Protein 4WK7 (pdb70)

Nearest PDB structures (foldseek):
  4wk7-assembly1_A  TM=1.005E+00  e=5.152E-50  Homo sapiens
  4wke-assembly1_A  TM=1.005E+00  e=7.242E-48  Homo sapiens
  2rjp-assembly2_B  TM=9.987E-01  e=6.555E-43  Homo sapiens
  2rjp-assembly4_D  TM=9.984E-01  e=1.663E-41  Homo sapiens
  3b2z-assembly4_D  TM=9.757E-01  e=3.210E-39  Homo sapiens

GO terms:
  GO:0005515 protein binding (F, IPI)
  GO:0001501 skeletal system development (P, TAS)
  GO:0008233 peptidase activity (F, TAS)
  GO:0008237 metallopeptidase activity (F, TAS)
  GO:0006508 proteolysis (P, TAS)
  GO:0005576 extracellular region (C, TAS)
  GO:0004222 metalloendopeptidase activity (F, TAS)
  GO:0022617 extracellular matrix disassembly (P, TAS)
  GO:0005576 extracellular region (C, IDA)
  GO:0004222 metalloendopeptidase activity (F, IDA)
  GO:0030167 proteoglycan catabolic process (P, IDA)
  GO:0002020 protease binding (F, IPI)
  GO:0016607 nuclear speck (C, IDA)
  GO:0008233 peptidase activity (F, IDA)
  GO:0008237 metallopeptidase activity (F, IDA)
  GO:0031012 extracellular matrix (C, HDA)
  GO:0008270 zinc ion binding (F, IDA)

Solvent-accessible surface area: 10063 Å² total; per-residue (Å²): 133,58,25,0,10,0,0,0,0,0,5,95,92,0,32,90,130,39,41,116,41,2,107,196,44,1,51,82,10,4,64,52,1,10,164,19,0,101,48,108,27,0,132,47,65,3,26,11,22,8,22,60,36,34,79,67,85,20,148,44,22,82,43,0,50,133,2,3,107,28,0,3,76,57,2,149,71,46,26,29,129,114,37,106,54,112,78,8,2,5,1,0,0,0,1,0,75,24,70,0,15,46,160,101,71,59,119,44,51,11,66,12,29,71,20,5,1,19,59,60,35,103,2,0,0,0,0,26,7,62,38,148,63,1,16,88,7,0,1,26,7,1,0,21,0,1,46,0,56,62,16,99,28,178,64,0,91,103,62,43,33,139,198,112,99,18,10,0,4,57,109,87,44,160,21,33,93,135,43,12,1,0,52,0,1,4,103,43,0,15,51,9,5,108,106,39,123,0,121,17,0,111,53,160,18,100,72,84,95

InterPro domains:
  IPR000884 Thrombospondin type-1 (TSP1) repeat [PF00090] (524-574)
  IPR000884 Thrombospondin type-1 (TSP1) repeat [PS50092] (520-575)
  IPR000884 Thrombospondin type-1 (TSP1) repeat [SM00209] (523-575)
  IPR001590 Peptidase M12B, ADAM/reprolysin [PF01421] (218-428)
  IPR001590 Peptidase M12B, ADAM/reprolysin [PS50215] (218-428)
  IPR006586 ADAM, cysteine-rich domain [SM00608] (441-509)
  IPR010294 ADAMTS/ADAMTS-like, Spacer 1 [PF05986] (688-803)
  IPR013273 ADAMTS/ADAMTS-like [PR01857] (529-547)
  IPR013273 ADAMTS/ADAMTS-like [PR01857] (646-665)
  IPR013273 ADAMTS/ADAMTS-like [PR01857] (666-685)
  IPR024079 Metallopeptidase, catalytic domain superfamily [G3DSA:3.40.390.10] (213-428)
  IPR036383 Thrombospondin type-1 repeat superfamily [G3DSA:2.20.100.10] (523-574)
  IPR036383 Thrombospondin type-1 repeat superfamily [SSF82895] (518-574)
  IPR041645 ADAMTS, cysteine-rich domain 2 [PF17771] (439-507)
  IPR045371 ADAMTS/ADAMTS-like, cysteine-rich domain 3 [PF19236] (580-685)
  IPR050439 ADAMTS and ADAMTS-like [PTHR13723] (241-810)

Sequence (209 aa):
SRFVETLVVADDKMAAFHGAGLKRYLLTVMAAAAKAFKHPSIRNPVSLLVVTRLVILGPQVGPSAAQTLRSFCAWQRRGLNTPEDSDPDHFDTAILFTRQDLCGVSTCDTTLGMMADVGTVCDPARSCAIVEDDGLQSAFTAAHELGHVFNMLHDNSKPCISSLNGPLSRHVMAPVMAHVDPEEPWSPCSARFITDFLDNGYGHCLLDKPEAPL

B-factor: mean 18.29, std 6.61, range [9.48, 51.7]

Secondary structure (DSSP, 8-state):
--EEEEEEEE-HHHHHHHGGGHHHHHHHHHHHHHHHHHSGGGSS--EEEEEEEEE------SBHHHHHHHHHHHHHTT--S-TTSTT--SEEEEEE-S--B-SS-S---EEE-SS-TT-TTT-EEEEE--SSSHHHHHHHHHHHHTTPPPTTSHHHHHHH-----STTSSS--PPPTT-SS-HHHHHHHHHHHHTTTTTTS-SPPSS--

Organism: Homo sapiens (NCBI:txid9606)

Structure (mmCIF, N/CA/C/O backbone):
data_4WK7
#
_entry.id   4WK7
#
_cell.length_a   40.506
_cell.length_b   67.923
_cell.length_c   74.581
_cell.angle_alpha   90.000
_cell.angle_beta   90.000
_cell.angle_gamma   90.000
#
_symmetry.space_group_name_H-M   'P 21 21 21'
#
loop_
_entity.id
_entity.type
_entity.pdbx_description
1 polymer 'A disintegrin and metalloproteinase with thrombospondin motifs 4'
2 non-polymer 'ZINC ION'
3 non-polymer 'CALCIUM ION'
4 non-polymer 2-(4-chlorophenoxy)-N-{[(4R)-4-methyl-2,5-dioxoimidazolidin-4-yl]methyl}acetamide
5 water water
#
loop_
_atom_site.group_PDB
_atom_site.id
_atom_site.type_symbol
_atom_site.label_atom_id
_atom_site.label_alt_id
_atom_site.label_comp_id
_atom_site.label_asym_id
_atom_site.label_entity_id
_atom_site.label_seq_id
_atom_site.pdbx_PDB_ins_code
_atom_site.Cartn_x
_atom_site.Cartn_y
_atom_site.Cartn_z
_atom_site.occupancy
_atom_site.B_iso_or_equiv
_atom_site.auth_seq_id
_atom_site.auth_comp_id
_atom_site.auth_asym_id
_atom_site.auth_atom_id
_atom_site.pdbx_PDB_model_num
ATOM 1 N N . SER A 1 5 ? 19.607 14.692 25.118 1.00 23.70 217 SER A N 1
ATOM 2 C CA . SER A 1 5 ? 19.335 13.388 25.799 1.00 22.99 217 SER A CA 1
ATOM 3 C C . SER A 1 5 ? 18.283 13.546 26.894 1.00 21.35 217 SER A C 1
ATOM 4 O O . SER A 1 5 ? 18.432 14.376 27.791 1.00 21.52 217 SER A O 1
ATOM 7 N N . ARG A 1 6 ? 17.219 12.749 26.802 1.00 18.78 218 ARG A N 1
ATOM 8 C CA . ARG A 1 6 ? 16.120 12.769 27.762 1.00 17.99 218 ARG A CA 1
ATOM 9 C C . ARG A 1 6 ? 15.909 11.357 28.299 1.00 16.21 218 ARG A C 1
ATOM 10 O O . ARG A 1 6 ? 15.946 10.391 27.535 1.00 16.15 218 ARG A O 1
ATOM 18 N N . PHE A 1 7 ? 15.666 11.248 29.602 1.00 14.44 219 PHE A N 1
ATOM 19 C CA . PHE A 1 7 ? 15.505 9.961 30.267 1.00 13.92 219 PHE A CA 1
ATOM 20 C C . PHE A 1 7 ? 14.246 9.979 31.116 1.00 12.94 219 PHE A C 1
ATOM 21 O O . PHE A 1 7 ? 14.052 10.889 31.921 1.00 12.99 219 PHE A O 1
ATOM 29 N N . VAL A 1 8 ? 13.390 8.979 30.930 1.00 12.19 220 VAL A N 1
ATOM 30 C CA . VAL A 1 8 ? 12.195 8.832 31.753 1.00 11.92 220 VAL A CA 1
ATOM 31 C C . VAL A 1 8 ? 12.450 7.732 32.773 1.00 11.36 220 VAL A C 1
ATOM 32 O O . VAL A 1 8 ? 12.493 6.554 32.421 1.00 11.11 220 VAL A O 1
ATOM 36 N N . GLU A 1 9 ? 12.655 8.127 34.026 1.00 10.64 221 GLU A N 1
ATOM 37 C CA . GLU A 1 9 ? 12.892 7.171 35.104 1.00 10.78 221 GLU A CA 1
ATOM 38 C C . GLU A 1 9 ? 11.550 6.559 35.481 1.00 10.73 221 GLU A C 1
ATOM 39 O O . GLU A 1 9 ? 10.660 7.244 35.993 1.00 10.78 221 GLU A O 1
ATOM 45 N N . THR A 1 10 ? 11.387 5.276 35.188 1.00 10.43 222 THR A N 1
ATOM 46 C CA . THR A 1 10 ? 10.069 4.659 35.200 1.00 10.59 222 THR A CA 1
ATOM 47 C C . THR A 1 10 ? 9.910 3.630 36.312 1.00 10.66 222 THR A C 1
ATOM 48 O O . THR A 1 10 ? 10.733 2.721 36.452 1.00 10.92 222 THR A O 1
ATOM 52 N N . LEU A 1 11 ? 8.852 3.801 37.103 1.00 10.46 223 LEU A N 1
ATOM 53 C CA . LEU A 1 11 ? 8.364 2.773 38.015 1.00 10.67 223 LEU A CA 1
ATOM 54 C C . LEU A 1 11 ? 7.382 1.875 37.265 1.00 10.68 223 LEU A C 1
ATOM 55 O O . LEU A 1 11 ? 6.356 2.348 36.763 1.00 10.72 223 LEU A O 1
ATOM 60 N N . VAL A 1 12 ? 7.697 0.584 37.205 1.00 11.00 224 VAL A N 1
ATOM 61 C CA . VAL A 1 12 ? 6.818 -0.412 36.602 1.00 11.54 224 VAL A CA 1
ATOM 62 C C . VAL A 1 12 ? 6.200 -1.224 37.720 1.00 11.96 224 VAL A C 1
ATOM 63 O O . VAL A 1 12 ? 6.915 -1.731 38.584 1.00 12.30 224 VAL A O 1
ATOM 67 N N . VAL A 1 13 ? 4.878 -1.335 37.702 1.00 12.25 225 VAL A N 1
ATOM 68 C CA . VAL A 1 13 ? 4.138 -2.067 38.718 1.00 12.77 225 VAL A CA 1
ATOM 69 C C . VAL A 1 13 ? 3.304 -3.154 38.046 1.00 13.31 225 VAL A C 1
ATOM 70 O O . VAL A 1 13 ? 2.698 -2.925 37.000 1.00 13.38 225 VAL A O 1
ATOM 74 N N . ALA A 1 14 ? 3.284 -4.334 38.660 1.00 13.88 226 ALA A N 1
ATOM 75 C CA . ALA A 1 14 ? 2.441 -5.441 38.214 1.00 14.94 226 ALA A CA 1
ATOM 76 C C . ALA A 1 14 ? 1.580 -5.882 39.389 1.00 15.74 226 ALA A C 1
ATOM 77 O O . ALA A 1 14 ? 2.070 -5.984 40.514 1.00 15.66 226 ALA A O 1
ATOM 79 N N . ASP A 1 15 ? 0.298 -6.133 39.144 1.00 17.13 227 ASP A N 1
ATOM 80 C CA . ASP A 1 15 ? -0.610 -6.506 40.236 1.00 18.24 227 ASP A CA 1
ATOM 81 C C . ASP A 1 15 ? -0.562 -8.002 40.543 1.00 18.90 227 ASP A C 1
ATOM 82 O O . ASP A 1 15 ? 0.154 -8.756 39.888 1.00 18.05 227 ASP A O 1
ATOM 87 N N . ASP A 1 16 ? -1.304 -8.415 41.567 1.00 20.33 228 ASP A N 1
ATOM 88 C CA . ASP A 1 16 ? -1.326 -9.820 41.983 1.00 21.31 228 ASP A CA 1
ATOM 89 C C . ASP A 1 16 ? -1.770 -10.775 40.870 1.00 21.71 228 ASP A C 1
ATOM 90 O O . ASP A 1 16 ? -1.276 -11.901 40.783 1.00 22.22 228 ASP A O 1
ATOM 95 N N . LYS A 1 17 ? -2.677 -10.313 40.013 1.00 21.89 229 LYS A N 1
ATOM 96 C CA . LYS A 1 17 ? -3.139 -11.109 38.873 1.00 22.08 229 LYS A CA 1
ATOM 97 C C . LYS A 1 17 ? -2.016 -11.379 37.869 1.00 21.19 229 LYS A C 1
ATOM 98 O O . LYS A 1 17 ? -1.916 -12.479 37.332 1.00 21.33 229 LYS A O 1
ATOM 104 N N . MET A 1 18 ? -1.170 -10.380 37.625 1.00 19.89 230 MET A N 1
ATOM 105 C CA . MET A 1 18 ? 0.029 -10.575 36.802 1.00 19.03 230 MET A CA 1
ATOM 106 C C . MET A 1 18 ? 0.971 -11.611 37.412 1.00 19.66 230 MET A C 1
ATOM 107 O O . MET A 1 18 ? 1.518 -12.455 36.700 1.00 19.28 230 MET A O 1
ATOM 112 N N . ALA A 1 19 ? 1.174 -11.525 38.726 1.00 20.42 231 ALA A N 1
ATOM 113 C CA . ALA A 1 19 ? 2.018 -12.476 39.449 1.00 21.53 231 ALA A CA 1
ATOM 114 C C . ALA A 1 19 ? 1.441 -13.891 39.385 1.00 22.00 231 ALA A C 1
ATOM 115 O O . ALA A 1 19 ? 2.172 -14.852 39.145 1.00 22.25 231 ALA A O 1
ATOM 117 N N . ALA A 1 20 ? 0.129 -13.999 39.586 1.00 22.69 232 ALA A N 1
ATOM 118 C CA . ALA A 1 20 ? -0.571 -15.285 39.534 1.00 23.54 232 ALA A CA 1
ATOM 119 C C . ALA A 1 20 ? -0.420 -15.967 38.175 1.00 23.85 232 ALA A C 1
ATOM 120 O O . ALA A 1 20 ? -0.200 -17.177 38.108 1.00 24.69 232 ALA A O 1
ATOM 122 N N . PHE A 1 21 ? -0.532 -15.191 37.098 1.00 24.01 233 PHE A N 1
ATOM 123 C CA . PHE A 1 21 ? -0.446 -15.746 35.748 1.00 24.05 233 PHE A CA 1
ATOM 124 C C . PHE A 1 21 ? 0.990 -15.999 35.287 1.00 23.32 233 PHE A C 1
ATOM 125 O O . PHE A 1 21 ? 1.317 -17.095 34.831 1.00 24.14 233 PHE A O 1
ATOM 133 N N . HIS A 1 22 ? 1.837 -14.977 35.380 1.00 21.82 234 HIS A N 1
ATOM 134 C CA . HIS A 1 22 ? 3.193 -15.051 34.831 1.00 21.11 234 HIS A CA 1
ATOM 135 C C . HIS A 1 22 ? 4.201 -15.756 35.745 1.00 21.04 234 HIS A C 1
ATOM 136 O O . HIS A 1 22 ? 5.227 -16.246 35.268 1.00 21.09 234 HIS A O 1
ATOM 143 N N . GLY A 1 23 ? 3.919 -15.787 37.047 1.00 21.48 235 GLY A N 1
ATOM 144 C CA . GLY A 1 23 ? 4.772 -16.478 38.015 1.00 21.67 235 GLY A CA 1
ATOM 145 C C . GLY A 1 23 ? 6.214 -16.002 38.000 1.00 21.91 235 GLY A C 1
ATOM 146 O O . GLY A 1 23 ? 6.474 -14.800 37.936 1.00 21.74 235 GLY A O 1
ATOM 147 N N . ALA A 1 24 ? 7.147 -16.953 38.035 1.00 21.90 236 ALA A N 1
ATOM 148 C CA . ALA A 1 24 ? 8.584 -16.661 38.068 1.00 22.13 236 ALA A CA 1
ATOM 149 C C . ALA A 1 24 ? 9.090 -15.842 36.876 1.00 21.86 236 ALA A C 1
ATOM 150 O O . ALA A 1 24 ? 10.081 -15.122 37.000 1.00 23.04 236 ALA A O 1
ATOM 152 N N . GLY A 1 25 ? 8.423 -15.957 35.730 1.00 21.50 237 GLY A N 1
ATOM 153 C CA . GLY A 1 25 ? 8.831 -15.235 34.525 1.00 20.61 237 GLY A CA 1
ATOM 154 C C . GLY A 1 25 ? 8.363 -13.789 34.427 1.00 19.72 237 GLY A C 1
ATOM 155 O O . GLY A 1 25 ? 8.667 -13.113 33.441 1.00 19.31 237 GLY A O 1
ATOM 156 N N . LEU A 1 26 ? 7.647 -13.303 35.441 1.00 19.21 238 LEU A N 1
ATOM 157 C CA . LEU A 1 26 ? 7.039 -11.966 35.387 1.00 18.84 238 LEU A CA 1
ATOM 158 C C . LEU A 1 26 ? 8.054 -10.832 35.220 1.00 18.68 238 LEU A C 1
ATOM 159 O O . LEU A 1 26 ? 7.863 -9.952 34.381 1.00 17.70 238 LEU A O 1
ATOM 164 N N . LYS A 1 27 ? 9.120 -10.836 36.015 1.00 19.02 239 LYS A N 1
ATOM 165 C CA . LYS A 1 27 ? 10.110 -9.760 35.939 1.00 19.61 239 LYS A CA 1
ATOM 166 C C . LYS A 1 27 ? 10.697 -9.658 34.534 1.00 19.48 239 LYS A C 1
ATOM 167 O O . LYS A 1 27 ? 10.742 -8.574 33.946 1.00 18.87 239 LYS A O 1
ATOM 173 N N . ARG A 1 28 ? 11.139 -10.790 33.993 1.00 19.24 240 ARG A N 1
ATOM 174 C CA . ARG A 1 28 ? 11.684 -10.830 32.639 1.00 19.65 240 ARG A CA 1
ATOM 175 C C . ARG A 1 28 ? 10.654 -10.369 31.604 1.00 18.20 240 ARG A C 1
ATOM 176 O O . ARG A 1 28 ? 10.995 -9.650 30.668 1.00 17.94 240 ARG A O 1
ATOM 184 N N . TYR A 1 29 ? 9.404 -10.793 31.776 1.00 16.96 241 TYR A N 1
ATOM 185 C CA . TYR A 1 29 ? 8.325 -10.380 30.873 1.00 16.07 241 TYR A CA 1
ATOM 186 C C . TYR A 1 29 ? 8.120 -8.866 30.889 1.00 15.76 241 TYR A C 1
ATOM 187 O O . TYR A 1 29 ? 8.038 -8.240 29.837 1.00 15.10 241 TYR A O 1
ATOM 196 N N . LEU A 1 30 ? 8.043 -8.284 32.081 1.00 15.41 242 LEU A N 1
ATOM 197 C CA . LEU A 1 30 ? 7.862 -6.841 32.218 1.00 15.43 242 LEU A CA 1
ATOM 198 C C . LEU A 1 30 ? 9.008 -6.065 31.579 1.00 15.16 242 LEU A C 1
ATOM 199 O O . LEU A 1 30 ? 8.781 -5.077 30.881 1.00 14.90 242 LEU A O 1
ATOM 204 N N . LEU A 1 31 ? 10.239 -6.509 31.815 1.00 15.07 243 LEU A N 1
ATOM 205 C CA . LEU A 1 31 ? 11.400 -5.862 31.212 1.00 15.41 243 LEU A CA 1
ATOM 206 C C . LEU A 1 31 ? 11.415 -6.027 29.690 1.00 15.19 243 LEU A C 1
ATOM 207 O O . LEU A 1 31 ? 11.865 -5.137 28.980 1.00 15.13 243 LEU A O 1
ATOM 212 N N . THR A 1 32 ? 10.905 -7.151 29.192 1.00 15.11 244 THR A N 1
ATOM 213 C CA . THR A 1 32 ? 10.796 -7.367 27.746 1.00 15.08 244 THR A CA 1
ATOM 214 C C . THR A 1 32 ? 9.756 -6.422 27.131 1.00 14.04 244 THR A C 1
ATOM 215 O O . THR A 1 32 ? 10.009 -5.797 26.100 1.00 13.96 244 THR A O 1
ATOM 219 N N . VAL A 1 33 ? 8.596 -6.319 27.774 1.00 13.29 245 VAL A N 1
ATOM 220 C CA . VAL A 1 33 ? 7.544 -5.404 27.327 1.00 12.93 245 VAL A CA 1
ATOM 221 C C . VAL A 1 33 ? 8.070 -3.966 27.309 1.00 12.51 245 VAL A C 1
ATOM 222 O O . VAL A 1 33 ? 7.886 -3.237 26.329 1.00 12.09 245 VAL A O 1
ATOM 226 N N . MET A 1 34 ? 8.758 -3.567 28.377 1.00 12.46 246 MET A N 1
ATOM 227 C CA . MET A 1 34 ? 9.252 -2.198 28.484 1.00 12.53 246 MET A CA 1
ATOM 228 C C . MET A 1 34 ? 10.400 -1.914 27.520 1.00 12.59 246 MET A C 1
ATOM 229 O O . MET A 1 34 ? 10.536 -0.791 27.044 1.00 12.33 246 MET A O 1
ATOM 234 N N . ALA A 1 35 ? 11.210 -2.926 27.210 1.00 12.58 247 ALA A N 1
ATOM 235 C CA . ALA A 1 35 ? 12.260 -2.768 26.200 1.00 12.84 247 ALA A CA 1
ATOM 236 C C . ALA A 1 35 ? 11.654 -2.477 24.829 1.00 12.80 247 ALA A C 1
ATOM 237 O O . ALA A 1 35 ? 12.172 -1.646 24.083 1.00 13.12 247 ALA A O 1
ATOM 239 N N . ALA A 1 36 ? 10.562 -3.164 24.499 1.00 12.86 248 ALA A N 1
ATOM 240 C CA . ALA A 1 36 ? 9.878 -2.938 23.227 1.00 12.83 248 ALA A CA 1
ATOM 241 C C . ALA A 1 36 ? 9.249 -1.544 23.176 1.00 12.62 248 ALA A C 1
ATOM 242 O O . ALA A 1 36 ? 9.348 -0.851 22.164 1.00 13.19 248 ALA A O 1
ATOM 244 N N . ALA A 1 37 ? 8.621 -1.123 24.277 1.00 12.26 249 ALA A N 1
ATOM 245 C CA . ALA A 1 37 ? 8.083 0.231 24.366 1.00 12.26 249 ALA A CA 1
ATOM 246 C C . ALA A 1 37 ? 9.202 1.265 24.236 1.00 12.22 249 ALA A C 1
ATOM 247 O O . ALA A 1 37 ? 9.041 2.274 23.553 1.00 12.04 249 ALA A O 1
ATOM 249 N N . ALA A 1 38 ? 10.338 1.007 24.886 1.00 12.31 250 ALA A N 1
ATOM 250 C CA . ALA A 1 38 ? 11.482 1.916 24.809 1.00 12.70 250 ALA A CA 1
ATOM 251 C C . ALA A 1 38 ? 11.994 2.050 23.376 1.00 13.21 250 ALA A C 1
ATOM 252 O O . ALA A 1 38 ? 12.368 3.140 22.940 1.00 12.94 250 ALA A O 1
ATOM 254 N N . LYS A 1 39 ? 12.004 0.941 22.641 1.00 14.18 251 LYS A N 1
ATOM 255 C CA . LYS A 1 39 ? 12.407 0.972 21.238 1.00 15.48 251 LYS A CA 1
ATOM 256 C C . LYS A 1 39 ? 11.532 1.941 20.440 1.00 15.20 251 LYS A C 1
ATOM 257 O O . LYS A 1 39 ? 12.040 2.722 19.641 1.00 14.94 251 LYS A O 1
ATOM 263 N N . ALA A 1 40 ? 10.224 1.922 20.686 1.00 14.99 252 ALA A N 1
ATOM 264 C CA . ALA A 1 40 ? 9.319 2.849 20.003 1.00 15.00 252 ALA A CA 1
ATOM 265 C C . ALA A 1 40 ? 9.661 4.311 20.293 1.00 14.96 252 ALA A C 1
ATOM 266 O O . ALA A 1 40 ? 9.624 5.152 19.391 1.00 14.81 252 ALA A O 1
ATOM 268 N N . PHE A 1 41 ? 10.013 4.615 21.540 1.00 14.64 253 PHE A N 1
ATOM 269 C CA . PHE A 1 41 ? 10.297 5.999 21.931 1.00 15.03 253 PHE A CA 1
ATOM 270 C C . PHE A 1 41 ? 11.646 6.537 21.437 1.00 15.87 253 PHE A C 1
ATOM 271 O O . PHE A 1 41 ? 11.912 7.734 21.553 1.00 16.29 253 PHE A O 1
ATOM 279 N N . LYS A 1 42 ? 12.483 5.660 20.882 1.00 17.42 254 LYS A N 1
ATOM 280 C CA . LYS A 1 42 ? 13.726 6.079 20.224 1.00 18.47 254 LYS A CA 1
ATOM 281 C C . LYS A 1 42 ? 13.613 6.155 18.705 1.00 18.59 254 LYS A C 1
ATOM 282 O O . LYS A 1 42 ? 14.559 6.583 18.040 1.00 19.09 254 LYS A O 1
ATOM 288 N N . HIS A 1 43 ? 12.479 5.741 18.148 1.00 18.36 255 HIS A N 1
ATOM 289 C CA . HIS A 1 43 ? 12.321 5.747 16.698 1.00 18.70 255 HIS A CA 1
ATOM 290 C C . HIS A 1 43 ? 12.328 7.188 16.169 1.00 19.00 255 HIS A C 1
ATOM 291 O O . HIS A 1 43 ? 11.657 8.053 16.731 1.00 18.53 255 HIS A O 1
ATOM 298 N N . PRO A 1 44 ? 13.098 7.456 15.093 1.00 19.08 256 PRO A N 1
ATOM 299 C CA . PRO A 1 44 ? 13.241 8.825 14.574 1.00 19.07 256 PRO A CA 1
ATOM 300 C C . PRO A 1 44 ? 11.933 9.546 14.221 1.00 18.56 256 PRO A C 1
ATOM 301 O O . PRO A 1 44 ? 11.890 10.776 14.248 1.00 19.28 256 PRO A O 1
ATOM 305 N N . SER A 1 45 ? 10.888 8.791 13.887 1.00 17.84 257 SER A N 1
ATOM 306 C CA . SER A 1 45 ? 9.563 9.365 13.620 1.00 17.04 257 SER A CA 1
ATOM 307 C C . SER A 1 45 ? 8.986 10.161 14.793 1.00 16.86 257 SER A C 1
ATOM 308 O O . SER A 1 45 ? 8.100 10.980 14.592 1.00 17.14 257 SER A O 1
ATOM 311 N N . ILE A 1 46 ? 9.484 9.932 16.008 1.00 16.65 258 ILE A N 1
ATOM 312 C CA . ILE A 1 46 ? 9.033 10.708 17.165 1.00 16.70 258 ILE A CA 1
ATOM 313 C C . ILE A 1 46 ? 9.633 12.128 17.209 1.00 17.71 258 ILE A C 1
ATOM 314 O O . ILE A 1 46 ? 9.178 12.961 17.988 1.00 17.36 258 ILE A O 1
ATOM 319 N N . ARG A 1 47 ? 10.659 12.389 16.392 1.00 19.42 259 ARG A N 1
ATOM 320 C CA . ARG A 1 47 ? 11.307 13.719 16.266 1.00 21.23 259 ARG A CA 1
ATOM 321 C C . ARG A 1 47 ? 12.178 14.100 17.466 1.00 21.58 259 ARG A C 1
ATOM 322 O O . ARG A 1 47 ? 13.315 14.537 17.287 1.00 22.45 259 ARG A O 1
ATOM 330 N N . ASN A 1 48 ? 11.639 13.970 18.677 1.00 22.02 260 ASN A N 1
ATOM 331 C CA . ASN A 1 48 ? 12.412 14.171 19.900 1.00 22.42 260 ASN A CA 1
ATOM 332 C C . ASN A 1 48 ? 12.427 12.888 20.730 1.00 21.32 260 ASN A C 1
ATOM 333 O O . ASN A 1 48 ? 11.602 12.719 21.631 1.00 21.35 260 ASN A O 1
ATOM 338 N N . PRO A 1 49 ? 13.367 11.974 20.424 1.00 20.41 261 PRO A N 1
ATOM 339 C CA . PRO A 1 49 ? 13.427 10.705 21.144 1.00 19.83 261 PRO A CA 1
ATOM 340 C C . PRO A 1 49 ? 13.658 10.876 22.640 1.00 19.05 261 PRO A C 1
ATOM 341 O O . PRO A 1 49 ? 14.283 11.845 23.069 1.00 19.52 261 PRO A O 1
ATOM 345 N N . VAL A 1 50 ? 13.124 9.943 23.419 1.00 17.49 262 VAL A N 1
ATOM 346 C CA . VAL A 1 50 ? 13.385 9.872 24.848 1.00 16.60 262 VAL A CA 1
ATOM 347 C C . VAL A 1 50 ? 13.748 8.436 25.191 1.00 15.48 262 VAL A C 1
ATOM 348 O O . VAL A 1 50 ? 13.277 7.498 24.540 1.00 15.37 262 VAL A O 1
ATOM 352 N N . SER A 1 51 ? 14.598 8.279 26.202 1.00 14.47 263 SER A N 1
ATOM 353 C CA . SER A 1 51 ? 14.992 6.969 26.698 1.00 14.26 263 SER A CA 1
ATOM 354 C C . SER A 1 51 ? 14.093 6.554 27.861 1.00 13.46 263 SER A C 1
ATOM 355 O O . SER A 1 51 ? 14.176 7.134 28.942 1.00 13.35 263 SER A O 1
ATOM 358 N N . LEU A 1 52 ? 13.222 5.576 27.621 1.00 12.89 264 LEU A N 1
ATOM 359 C CA A LEU A 1 52 ? 12.372 5.015 28.659 0.50 12.93 264 LEU A CA 1
ATOM 360 C CA B LEU A 1 52 ? 12.375 5.002 28.674 0.50 12.91 264 LEU A CA 1
ATOM 361 C C . LEU A 1 52 ? 13.215 4.036 29.484 1.00 12.91 264 LEU A C 1
ATOM 362 O O . LEU A 1 52 ? 13.619 2.989 28.978 1.00 13.68 264 LEU A O 1
ATOM 371 N N . VAL A 1 53 ? 13.492 4.381 30.738 1.00 12.56 265 VAL A N 1
ATOM 372 C CA . VAL A 1 53 ? 14.385 3.575 31.573 1.00 12.81 265 VAL A CA 1
ATOM 373 C C . VAL A 1 53 ? 13.641 3.041 32.784 1.00 12.95 265 VAL A C 1
ATOM 374 O O . VAL A 1 53 ? 13.147 3.819 33.593 1.00 13.19 265 VAL A O 1
ATOM 378 N N . VAL A 1 54 ? 13.565 1.719 32.916 1.00 12.91 266 VAL A N 1
ATOM 379 C CA . VAL A 1 54 ? 12.974 1.119 34.104 1.00 13.26 266 VAL A CA 1
ATOM 380 C C . VAL A 1 54 ? 13.975 1.249 35.245 1.00 13.29 266 VAL A C 1
ATOM 381 O O . VAL A 1 54 ? 15.104 0.754 35.149 1.00 13.62 266 VAL A O 1
ATOM 385 N N . THR A 1 55 ? 13.569 1.947 36.301 1.00 12.71 267 THR A N 1
ATOM 386 C CA . THR A 1 55 ? 14.436 2.157 37.460 1.00 13.04 267 THR A CA 1
ATOM 387 C C . THR A 1 55 ? 13.921 1.466 38.715 1.00 12.79 267 THR A C 1
ATOM 388 O O . THR A 1 55 ? 14.708 1.155 39.611 1.00 13.11 267 THR A O 1
ATOM 392 N N . ARG A 1 56 ? 12.616 1.222 38.789 1.00 12.47 268 ARG A N 1
ATOM 393 C CA . ARG A 1 56 ? 12.017 0.501 39.907 1.00 12.46 268 ARG A CA 1
ATOM 394 C C . ARG A 1 56 ? 10.950 -0.434 39.369 1.00 12.91 268 ARG A C 1
ATOM 395 O O . ARG A 1 56 ? 10.261 -0.104 38.402 1.00 12.50 268 ARG A O 1
ATOM 403 N N . LEU A 1 57 ? 10.829 -1.598 39.995 1.00 13.77 269 LEU A N 1
ATOM 404 C CA . LEU A 1 57 ? 9.890 -2.617 39.561 1.00 14.77 269 LEU A CA 1
ATOM 405 C C . LEU A 1 57 ? 9.226 -3.228 40.787 1.00 14.88 269 LEU A C 1
ATOM 406 O O . LEU A 1 57 ? 9.903 -3.818 41.635 1.00 14.80 269 LEU A O 1
ATOM 411 N N . VAL A 1 58 ? 7.910 -3.062 40.886 1.00 15.04 270 VAL A N 1
ATOM 412 C CA . VAL A 1 58 ? 7.128 -3.536 42.025 1.00 15.86 270 VAL A CA 1
ATOM 413 C C . VAL A 1 58 ? 6.174 -4.627 41.550 1.00 16.63 270 VAL A C 1
ATOM 414 O O . VAL A 1 58 ? 5.374 -4.402 40.641 1.00 16.27 270 VAL A O 1
ATOM 418 N N . ILE A 1 59 ? 6.277 -5.807 42.156 1.00 17.71 271 ILE A N 1
ATOM 419 C CA . ILE A 1 59 ? 5.321 -6.886 41.927 1.00 19.51 271 ILE A CA 1
ATOM 420 C C . ILE A 1 59 ? 4.482 -7.009 43.194 1.00 20.56 271 ILE A C 1
ATOM 421 O O . ILE A 1 59 ? 5.012 -7.322 44.263 1.00 21.49 271 ILE A O 1
ATOM 426 N N . LEU A 1 60 ? 3.183 -6.745 43.073 1.00 21.80 272 LEU A N 1
ATOM 427 C CA . LEU A 1 60 ? 2.270 -6.756 44.221 1.00 23.00 272 LEU A CA 1
ATOM 428 C C . LEU A 1 60 ? 1.755 -8.162 44.529 1.00 24.02 272 LEU A C 1
ATOM 429 O O . LEU A 1 60 ? 1.475 -8.950 43.626 1.00 25.44 272 LEU A O 1
ATOM 434 N N . GLY A 1 66 ? -1.844 -2.377 48.336 1.00 30.58 278 GLY A N 1
ATOM 435 C CA . GLY A 1 66 ? -1.748 -1.903 46.959 1.00 30.08 278 GLY A CA 1
ATOM 436 C C . GLY A 1 66 ? -2.949 -1.082 46.520 1.00 29.30 278 GLY A C 1
ATOM 437 O O . GLY A 1 66 ? -3.856 -0.826 47.314 1.00 30.19 278 GLY A O 1
ATOM 438 N N . PRO A 1 67 ? -2.965 -0.661 45.244 1.00 28.17 279 PRO A N 1
ATOM 439 C CA . PRO A 1 67 ? -4.069 0.126 44.700 1.00 27.46 279 PRO A CA 1
ATOM 440 C C . PRO A 1 67 ? -5.305 -0.725 44.414 1.00 26.94 279 PRO A C 1
ATOM 441 O O . PRO A 1 67 ? -5.204 -1.947 44.306 1.00 26.70 279 PRO A O 1
ATOM 445 N N . GLN A 1 68 ? -6.457 -0.072 44.290 1.00 26.77 280 GLN A N 1
ATOM 446 C CA . GLN A 1 68 ? -7.710 -0.760 43.990 1.00 27.04 280 GLN A CA 1
ATOM 447 C C . GLN A 1 68 ? -7.843 -0.971 42.484 1.00 25.87 280 GLN A C 1
ATOM 448 O O . GLN A 1 68 ? -7.998 -0.009 41.729 1.00 25.65 280 GLN A O 1
ATOM 454 N N . VAL A 1 69 ? -7.780 -2.230 42.058 1.00 24.74 281 VAL A N 1
ATOM 455 C CA . VAL A 1 69 ? -7.889 -2.588 40.646 1.00 24.01 281 VAL A CA 1
ATOM 456 C C . VAL A 1 69 ? -9.244 -3.237 40.389 1.00 23.71 281 VAL A C 1
ATOM 457 O O . VAL A 1 69 ? -9.578 -4.256 40.996 1.00 24.19 281 VAL A O 1
ATOM 461 N N . GLY A 1 70 ? -10.017 -2.631 39.492 1.00 22.81 282 GLY A N 1
ATOM 462 C CA . GLY A 1 70 ? -11.330 -3.143 39.113 1.00 22.79 282 GLY A CA 1
ATOM 463 C C . GLY A 1 70 ? -11.633 -2.845 37.655 1.00 22.50 282 GLY A C 1
ATOM 464 O O . GLY A 1 70 ? -10.799 -2.260 36.955 1.00 22.04 282 GLY A O 1
ATOM 465 N N . PRO A 1 71 ? -12.829 -3.246 37.185 1.00 22.22 283 PRO A N 1
ATOM 466 C CA . PRO A 1 71 ? -13.244 -3.076 35.790 1.00 22.22 283 PRO A CA 1
ATOM 467 C C . PRO A 1 71 ? -13.169 -1.644 35.268 1.00 21.80 283 PRO A C 1
ATOM 468 O O . PRO A 1 71 ? -12.821 -1.441 34.107 1.00 22.56 283 PRO A O 1
ATOM 472 N N . SER A 1 72 ? -13.498 -0.663 36.108 1.00 21.10 284 SER A N 1
ATOM 473 C CA . SER A 1 72 ? -13.473 0.734 35.684 1.00 20.36 284 SER A CA 1
ATOM 474 C C . SER A 1 72 ? -12.040 1.200 35.460 1.00 19.49 284 SER A C 1
ATOM 475 O O . SER A 1 72 ? -11.248 1.272 36.402 1.00 18.80 284 SER A O 1
ATOM 478 N N . ALA A 1 73 ? -11.716 1.510 34.208 1.00 18.46 285 ALA A N 1
ATOM 479 C CA . ALA A 1 73 ? -10.394 2.021 33.860 1.00 18.09 285 ALA A CA 1
ATOM 480 C C . ALA A 1 73 ? -10.100 3.341 34.573 1.00 17.86 285 ALA A C 1
ATOM 481 O O . ALA A 1 73 ? -9.006 3.522 35.101 1.00 17.13 285 ALA A O 1
ATOM 483 N N . ALA A 1 74 ? -11.080 4.247 34.594 1.00 17.90 286 ALA A N 1
ATOM 484 C CA . ALA A 1 74 ? -10.934 5.553 35.246 1.00 18.18 286 ALA A CA 1
ATOM 485 C C . ALA A 1 74 ? -10.628 5.420 36.731 1.00 18.46 286 ALA A C 1
ATOM 486 O O . ALA A 1 74 ? -9.700 6.060 37.237 1.00 18.10 286 ALA A O 1
ATOM 488 N N . GLN A 1 75 ? -11.407 4.594 37.427 1.00 18.84 287 GLN A N 1
ATOM 489 C CA . GLN A 1 75 ? -11.213 4.384 38.861 1.00 19.24 287 GLN A CA 1
ATOM 490 C C . GLN A 1 75 ? -9.879 3.716 39.160 1.00 18.07 287 GLN A C 1
ATOM 491 O O . GLN A 1 75 ? -9.187 4.096 40.104 1.00 17.96 287 GLN A O 1
ATOM 497 N N . THR A 1 76 ? -9.521 2.716 38.358 1.00 16.80 288 THR A N 1
ATOM 498 C CA . THR A 1 76 ? -8.251 2.020 38.528 1.00 16.15 288 THR A CA 1
ATOM 499 C C . THR A 1 76 ? -7.074 2.971 38.303 1.00 15.26 288 THR A C 1
ATOM 500 O O . THR A 1 76 ? -6.118 2.956 39.076 1.00 14.88 288 THR A O 1
ATOM 504 N N . LEU A 1 77 ? -7.149 3.801 37.264 1.00 14.90 289 LEU A N 1
ATOM 505 C CA . LEU A 1 77 ? -6.091 4.785 37.014 1.00 14.63 289 LEU A CA 1
ATOM 506 C C . LEU A 1 77 ? -5.942 5.734 38.206 1.00 14.79 289 LEU A C 1
ATOM 507 O O . LEU A 1 77 ? -4.831 5.980 38.684 1.00 14.29 289 LEU A O 1
ATOM 512 N N . ARG A 1 78 ? -7.067 6.260 38.685 1.00 15.31 290 ARG A N 1
ATOM 513 C CA . ARG A 1 78 ? -7.044 7.206 39.796 1.00 15.99 290 ARG A CA 1
ATOM 514 C C . ARG A 1 78 ? -6.51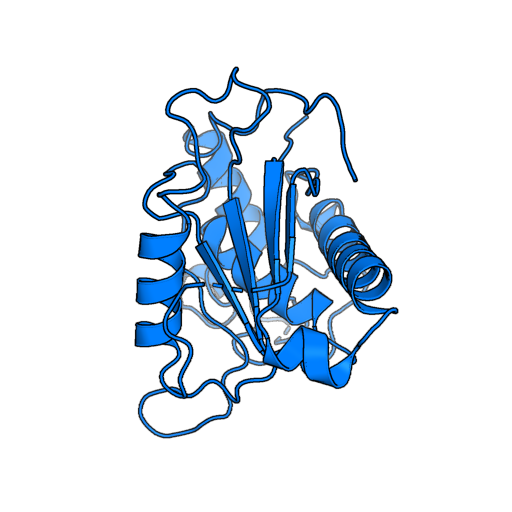6 6.571 41.083 1.00 15.91 290 ARG A C 1
ATOM 515 O O . ARG A 1 78 ? -5.710 7.179 41.786 1.00 15.89 290 ARG A O 1
ATOM 523 N N . SER A 1 79 ? -6.951 5.349 41.387 1.00 15.98 291 SER A N 1
ATOM 524 C CA . SER A 1 79 ? -6.461 4.642 42.573 1.00 16.19 291 SER A CA 1
ATOM 525 C C . SER A 1 79 ? -4.961 4.369 42.468 1.00 15.37 291 SER A C 1
ATOM 526 O O . SER A 1 79 ? -4.205 4.617 43.408 1.00 15.55 291 SER A O 1
ATOM 529 N N . PHE A 1 80 ? -4.528 3.861 41.317 1.00 14.46 292 PHE A N 1
ATOM 530 C CA . PHE A 1 80 ? -3.110 3.611 41.085 1.00 13.77 292 PHE A CA 1
ATOM 531 C C . PHE A 1 80 ? -2.293 4.894 41.220 1.00 13.57 292 PHE A C 1
ATOM 532 O O . PHE A 1 80 ? -1.244 4.896 41.858 1.00 13.53 292 PHE A O 1
ATOM 540 N N . CYS A 1 81 ? -2.779 5.978 40.626 1.00 13.40 293 CYS A N 1
ATOM 541 C CA . CYS A 1 81 ? -2.032 7.232 40.637 1.00 13.89 293 CYS A CA 1
ATOM 542 C C . CYS A 1 81 ? -1.937 7.828 42.043 1.00 14.17 293 CYS A C 1
ATOM 543 O O . CYS A 1 81 ? -0.916 8.404 42.399 1.00 14.07 293 CYS A O 1
ATOM 546 N N . ALA A 1 82 ? -2.982 7.671 42.849 1.00 14.69 294 ALA A N 1
ATOM 547 C CA . ALA A 1 82 ? -2.921 8.096 44.250 1.00 15.37 294 ALA A CA 1
ATOM 548 C C . ALA A 1 82 ? -1.922 7.239 45.025 1.00 15.95 294 ALA A C 1
ATOM 549 O O . ALA A 1 82 ? -1.113 7.753 45.798 1.00 16.63 294 ALA A O 1
ATOM 551 N N . TRP A 1 83 ? -1.973 5.931 44.799 1.00 15.76 295 TRP A N 1
ATOM 552 C CA . TRP A 1 83 ? -1.106 4.985 45.493 1.00 16.14 295 TRP A CA 1
ATOM 553 C C . TRP A 1 83 ? 0.381 5.175 45.159 1.00 15.49 295 TRP A C 1
ATOM 554 O O . TRP A 1 83 ? 1.229 5.135 46.053 1.00 15.62 295 TRP A O 1
ATOM 565 N N . GLN A 1 84 ? 0.703 5.375 43.879 1.00 14.79 296 GLN A N 1
ATOM 566 C CA . GLN A 1 84 ? 2.112 5.489 43.464 1.00 14.44 296 GLN A CA 1
ATOM 567 C C . GLN A 1 84 ? 2.818 6.702 44.070 1.00 14.80 296 GLN A C 1
ATOM 568 O O . GLN A 1 84 ? 4.031 6.662 44.283 1.00 14.25 296 GLN A O 1
ATOM 574 N N . ARG A 1 85 ? 2.065 7.765 44.364 1.00 15.60 297 ARG A N 1
ATOM 575 C CA A ARG A 1 85 ? 2.639 8.959 44.974 0.50 16.18 297 ARG A CA 1
ATOM 576 C CA B ARG A 1 85 ? 2.631 8.964 44.989 0.50 16.20 297 ARG A CA 1
ATOM 577 C C . ARG A 1 85 ? 3.374 8.613 46.272 1.00 16.23 297 ARG A C 1
ATOM 578 O O . ARG A 1 85 ? 4.428 9.176 46.560 1.00 16.39 297 ARG A O 1
ATOM 593 N N . GLY A 1 86 ? 2.822 7.674 47.035 1.00 16.22 298 GLY A N 1
ATOM 594 C CA . GLY A 1 86 ? 3.417 7.254 48.303 1.00 16.51 298 GLY A CA 1
ATOM 595 C C . GLY A 1 86 ? 4.762 6.552 48.199 1.00 16.65 298 GLY A C 1
ATOM 596 O O . GLY A 1 86 ? 5.504 6.485 49.184 1.00 17.50 298 GLY A O 1
ATOM 597 N N . LEU A 1 87 ? 5.074 6.013 47.020 1.00 15.81 299 LEU A N 1
ATOM 598 C CA . LEU A 1 87 ? 6.367 5.364 46.776 1.00 15.47 299 LEU A CA 1
ATOM 599 C C . LEU A 1 87 ? 7.458 6.340 46.345 1.00 14.68 299 LEU A C 1
ATOM 600 O O . LEU A 1 87 ? 8.639 6.003 46.393 1.00 14.65 299 LEU A O 1
ATOM 605 N N . ASN A 1 88 ? 7.066 7.531 45.901 1.00 14.05 300 ASN A N 1
ATOM 606 C CA . ASN A 1 88 ? 8.020 8.470 45.329 1.00 14.02 300 ASN A CA 1
ATOM 607 C C . ASN A 1 88 ? 8.673 9.320 46.414 1.00 14.87 300 ASN A C 1
ATOM 608 O O . ASN A 1 88 ? 8.232 9.324 47.569 1.00 15.53 300 ASN A O 1
ATOM 613 N N . THR A 1 89 ? 9.734 10.022 46.033 1.00 15.92 301 THR A N 1
ATOM 614 C CA . THR A 1 89 ? 10.415 10.960 46.917 1.00 16.82 301 THR A CA 1
ATOM 615 C C . THR A 1 89 ? 10.195 12.376 46.390 1.00 16.67 301 THR A C 1
ATOM 616 O O . THR A 1 89 ? 9.868 12.555 45.218 1.00 16.11 301 THR A O 1
ATOM 620 N N . PRO A 1 90 ? 10.373 13.395 47.247 1.00 16.90 302 PRO A N 1
ATOM 621 C CA . PRO A 1 90 ? 10.153 14.770 46.782 1.00 16.81 302 PRO A CA 1
ATOM 622 C C . PRO A 1 90 ? 11.100 15.263 45.678 1.00 16.35 302 PRO A C 1
ATOM 623 O O . PRO A 1 90 ? 10.691 16.066 44.840 1.00 17.48 302 PRO A O 1
ATOM 627 N N . GLU A 1 91 ? 12.345 14.794 45.673 1.00 15.56 303 GLU A N 1
ATOM 628 C CA . GLU A 1 91 ? 13.369 15.352 44.788 1.00 15.29 303 GLU A CA 1
ATOM 629 C C . GLU A 1 91 ? 13.893 14.348 43.767 1.00 14.46 303 GLU A C 1
ATOM 630 O O . GLU A 1 91 ? 14.187 13.200 44.103 1.00 14.05 303 GLU A O 1
ATOM 636 N N . ASP A 1 92 ? 14.034 14.806 42.525 1.00 13.77 304 ASP A N 1
ATOM 637 C CA . ASP A 1 92 ? 14.491 13.956 41.421 1.00 13.52 304 ASP A CA 1
ATOM 638 C C . ASP A 1 92 ? 15.954 13.528 41.590 1.00 13.34 304 ASP A C 1
ATOM 639 O O . ASP A 1 92 ? 16.373 12.516 41.037 1.00 13.26 304 ASP A O 1
ATOM 644 N N . SER A 1 93 ? 16.732 14.282 42.366 1.00 13.46 305 SER A N 1
ATOM 645 C CA . SER A 1 93 ? 18.119 13.894 42.647 1.00 14.17 305 SER A CA 1
ATOM 646 C C . SER A 1 93 ? 18.255 12.691 43.594 1.00 14.65 305 SER A C 1
ATOM 647 O O . SER A 1 93 ? 19.322 12.085 43.665 1.00 15.40 305 SER A O 1
ATOM 650 N N . ASP A 1 94 ? 17.192 12.350 44.318 1.00 15.26 306 ASP A N 1
ATOM 651 C CA . ASP A 1 94 ? 17.170 11.126 45.120 1.00 16.22 306 ASP A CA 1
ATOM 652 C C . ASP A 1 94 ? 17.057 9.941 44.157 1.00 16.34 306 ASP A C 1
ATOM 653 O O . ASP A 1 94 ? 16.169 9.940 43.312 1.00 14.94 306 ASP A O 1
ATOM 658 N N . PRO A 1 95 ? 17.939 8.927 44.275 1.00 17.36 307 PRO A N 1
ATOM 659 C CA . PRO A 1 95 ? 17.887 7.826 43.301 1.00 17.39 307 PRO A CA 1
ATOM 660 C C . PRO A 1 95 ? 16.576 7.030 43.295 1.00 16.57 307 PRO A C 1
ATOM 661 O O . PRO A 1 95 ? 16.257 6.409 42.282 1.00 17.45 307 PRO A O 1
ATOM 665 N N . ASP A 1 96 ? 15.824 7.062 44.395 1.00 15.28 308 ASP A N 1
ATOM 666 C CA . ASP A 1 96 ? 14.522 6.385 44.460 1.00 14.64 308 ASP A CA 1
ATOM 667 C C . ASP A 1 96 ? 13.418 7.140 43.720 1.00 13.37 308 ASP A C 1
ATOM 668 O O . ASP A 1 96 ? 12.340 6.580 43.492 1.00 12.69 308 ASP A O 1
ATOM 673 N N . HIS A 1 97 ? 13.650 8.404 43.370 1.00 12.30 309 HIS A N 1
ATOM 674 C CA . HIS A 1 97 ? 12.633 9.173 42.656 1.00 11.77 309 HIS A CA 1
ATOM 675 C C . HIS A 1 97 ? 12.402 8.596 41.266 1.00 11.33 309 HIS A C 1
ATOM 676 O O . HIS A 1 97 ? 13.341 8.146 40.609 1.00 11.08 309 HIS A O 1
ATOM 683 N N . PHE A 1 98 ? 11.149 8.630 40.828 1.00 10.93 310 PHE A N 1
ATOM 684 C CA . PHE A 1 98 ? 10.793 8.232 39.469 1.00 10.53 310 PHE A CA 1
ATOM 685 C C . PHE A 1 98 ? 9.926 9.302 38.814 1.00 10.33 310 PHE A C 1
ATOM 686 O O . PHE A 1 98 ? 9.230 10.060 39.491 1.00 10.28 310 PHE A O 1
ATOM 694 N N . ASP A 1 99 ? 10.004 9.364 37.486 1.00 10.02 311 ASP A N 1
ATOM 695 C CA . ASP A 1 99 ? 9.297 10.367 36.689 1.00 10.12 311 ASP A CA 1
ATOM 696 C C . ASP A 1 99 ? 7.922 9.924 36.212 1.00 10.18 311 ASP A C 1
ATOM 697 O O . ASP A 1 99 ? 7.081 10.764 35.914 1.00 10.38 311 ASP A O 1
ATOM 702 N N . THR A 1 100 ? 7.699 8.620 36.079 1.00 10.16 312 THR A N 1
ATOM 703 C CA . THR A 1 100 ? 6.393 8.128 35.663 1.00 10.23 312 THR A CA 1
ATOM 704 C C . THR A 1 100 ? 6.153 6.752 36.252 1.00 10.12 312 THR A C 1
ATOM 705 O O . THR A 1 100 ? 7.107 6.047 36.600 1.00 10.11 312 THR A O 1
ATOM 709 N N . ALA A 1 101 ? 4.877 6.396 36.366 1.00 10.09 313 ALA A N 1
ATOM 710 C CA . ALA A 1 101 ? 4.445 5.141 36.971 1.00 10.10 313 ALA A CA 1
ATOM 711 C C . ALA A 1 101 ? 3.474 4.453 36.029 1.00 10.14 313 ALA A C 1
ATOM 712 O O . ALA A 1 101 ? 2.494 5.063 35.599 1.00 10.12 313 ALA A O 1
ATOM 714 N N . ILE A 1 102 ? 3.742 3.192 35.713 1.00 10.30 314 ILE A N 1
ATOM 715 C CA . ILE A 1 102 ? 2.897 2.432 34.800 1.00 10.57 314 ILE A CA 1
ATOM 716 C C . ILE A 1 102 ? 2.519 1.110 35.461 1.00 10.89 314 ILE A C 1
ATOM 717 O O . ILE A 1 102 ? 3.381 0.386 35.965 1.00 11.25 314 ILE A O 1
ATOM 722 N N . LEU A 1 103 ? 1.215 0.837 35.488 1.00 11.36 315 LEU A N 1
ATOM 723 C CA . LEU A 1 103 ? 0.672 -0.398 36.045 1.00 11.75 315 LEU A CA 1
ATOM 724 C C . LEU A 1 103 ? 0.280 -1.368 34.936 1.00 11.91 315 LEU A C 1
ATOM 725 O O . LEU A 1 103 ? -0.404 -0.985 33.990 1.00 11.95 315 LEU A O 1
ATOM 730 N N . PHE A 1 104 ? 0.714 -2.618 35.067 1.00 11.93 316 PHE A N 1
ATOM 731 C CA . PHE A 1 104 ? 0.228 -3.713 34.226 1.00 12.12 316 PHE A CA 1
ATOM 732 C C . PHE A 1 104 ? -0.686 -4.596 35.067 1.00 12.95 316 PHE A C 1
ATOM 733 O O . PHE A 1 104 ? -0.329 -4.983 36.183 1.00 13.09 316 PHE A O 1
ATOM 741 N N . THR A 1 105 ? -1.867 -4.893 34.531 1.00 13.79 317 THR A N 1
ATOM 742 C CA . THR A 1 105 ? -2.849 -5.733 35.217 1.00 14.67 317 THR A CA 1
ATOM 743 C C . THR A 1 105 ? -3.464 -6.736 34.246 1.00 15.24 317 THR A C 1
ATOM 744 O O . THR A 1 105 ? -3.545 -6.474 33.047 1.00 15.10 317 THR A O 1
ATOM 748 N N . ARG A 1 106 ? -3.901 -7.879 34.769 1.00 15.94 318 ARG A N 1
ATOM 749 C CA . ARG A 1 106 ? -4.670 -8.839 33.974 1.00 17.36 318 ARG A CA 1
ATOM 750 C C . ARG A 1 106 ? -6.164 -8.527 34.029 1.00 17.83 318 ARG A C 1
ATOM 751 O O . ARG A 1 106 ? -6.956 -9.172 33.334 1.00 19.01 318 ARG A O 1
ATOM 759 N N . GLN A 1 107 ? -6.556 -7.561 34.861 1.00 17.94 319 GLN A N 1
ATOM 760 C CA . GLN A 1 107 ? -7.948 -7.110 34.929 1.00 18.38 319 GLN A CA 1
ATOM 761 C C . GLN A 1 107 ? -8.418 -6.609 33.567 1.00 18.10 319 GLN A C 1
ATOM 762 O O . GLN A 1 107 ? -7.709 -5.855 32.899 1.00 17.66 319 GLN A O 1
ATOM 768 N N . ASP A 1 108 ? -9.609 -7.043 33.161 1.00 18.23 320 ASP A N 1
ATOM 769 C CA . ASP A 1 108 ? -10.258 -6.522 31.967 1.00 18.14 320 ASP A CA 1
ATOM 770 C C . ASP A 1 108 ? -10.753 -5.111 32.273 1.00 18.03 320 ASP A C 1
ATOM 771 O O . ASP A 1 108 ? -11.735 -4.927 32.997 1.00 18.57 320 ASP A O 1
ATOM 776 N N . LEU A 1 109 ? -10.050 -4.117 31.738 1.00 17.05 321 LEU A N 1
ATOM 777 C CA . LEU A 1 109 ? -10.396 -2.715 31.959 1.00 16.89 321 LEU A CA 1
ATOM 778 C C . LEU A 1 109 ? -11.527 -2.300 31.038 1.00 17.74 321 LEU A C 1
ATOM 779 O O . LEU A 1 109 ? -11.570 -2.704 29.873 1.00 17.52 321 LEU A O 1
ATOM 784 N N . CYS A 1 110 ? -12.439 -1.486 31.564 1.00 19.03 322 CYS A N 1
ATOM 785 C CA . CYS A 1 110 ? -13.643 -1.106 30.836 1.00 20.43 322 CYS A CA 1
ATOM 786 C C . CYS A 1 110 ? -13.900 0.393 30.911 1.00 20.93 322 CYS A C 1
ATOM 787 O O . CYS A 1 110 ? -13.433 1.077 31.827 1.00 20.56 322 CYS A O 1
ATOM 790 N N . GLY A 1 111 ? -14.645 0.887 29.925 1.00 21.98 323 GLY A N 1
ATOM 791 C CA . GLY A 1 111 ? -15.174 2.242 29.936 1.00 22.57 323 GLY A CA 1
ATOM 792 C C . GLY A 1 111 ? -16.632 2.223 30.354 1.00 23.16 323 GLY A C 1
ATOM 793 O O . GLY A 1 111 ? -17.091 1.290 31.011 1.00 23.30 323 GLY A O 1
ATOM 794 N N . VAL A 1 112 ? -17.362 3.258 29.955 1.00 24.22 324 VAL A N 1
ATOM 795 C CA . VAL A 1 112 ? -18.757 3.433 30.366 1.00 24.96 324 VAL A CA 1
ATOM 796 C C . VAL A 1 112 ? -19.719 2.397 29.761 1.00 25.25 324 VAL A C 1
ATOM 797 O O . VAL A 1 112 ? -20.686 2.003 30.414 1.00 24.42 324 VAL A O 1
ATOM 801 N N . SER A 1 113 ? -19.453 1.959 28.530 1.00 25.92 325 SER A N 1
ATOM 802 C CA . SER A 1 113 ? -20.365 1.056 27.804 1.00 26.77 325 SER A CA 1
ATOM 803 C C . SER A 1 113 ? -19.770 -0.295 27.387 1.00 26.51 325 SER A C 1
ATOM 804 O O . SER A 1 113 ? -20.500 -1.285 27.274 1.00 26.58 325 SER A O 1
ATOM 807 N N . THR A 1 114 ? -18.463 -0.336 27.133 1.00 25.88 326 THR A N 1
ATOM 808 C CA . THR A 1 114 ? -17.797 -1.563 26.695 1.00 25.44 326 THR A CA 1
ATOM 809 C C . THR A 1 114 ? -16.549 -1.824 27.523 1.00 24.06 326 THR A C 1
ATOM 810 O O . THR A 1 114 ? -16.108 -0.962 28.290 1.00 24.38 326 THR A O 1
ATOM 814 N N . CYS A 1 115 ? -15.989 -3.019 27.358 1.00 22.46 327 CYS A N 1
ATOM 815 C CA . CYS A 1 115 ? -14.705 -3.377 27.960 1.00 21.58 327 CYS A CA 1
ATOM 816 C C . CYS A 1 115 ? -13.604 -3.504 26.902 1.00 20.33 327 CYS A C 1
ATOM 817 O O . CYS A 1 115 ? -12.592 -4.166 27.130 1.00 19.45 327 CYS A O 1
ATOM 820 N N . ASP A 1 116 ? -13.789 -2.842 25.763 1.00 19.70 328 ASP A N 1
ATOM 821 C CA . ASP A 1 116 ? -12.820 -2.905 24.666 1.00 19.70 328 ASP A CA 1
ATOM 822 C C . ASP A 1 116 ? -11.505 -2.206 25.005 1.00 18.07 328 ASP A C 1
ATOM 823 O O . ASP A 1 116 ? -10.465 -2.534 24.432 1.00 17.55 328 ASP A O 1
ATOM 828 N N . THR A 1 117 ? -11.553 -1.249 25.930 1.00 16.96 329 THR A N 1
ATOM 829 C CA A THR A 1 117 ? -10.351 -0.500 26.291 0.70 16.27 329 THR A CA 1
ATOM 830 C CA B THR A 1 117 ? -10.369 -0.496 26.344 0.30 16.29 329 THR A CA 1
ATOM 831 C C . THR A 1 117 ? -9.267 -1.421 26.849 1.00 15.46 329 THR A C 1
ATOM 832 O O . THR A 1 117 ? -9.551 -2.422 27.506 1.00 15.03 329 THR A O 1
ATOM 839 N N . LEU A 1 118 ? -8.018 -1.069 26.549 1.00 14.39 330 LEU A N 1
ATOM 840 C CA . LEU A 1 118 ? -6.857 -1.808 27.027 1.00 13.81 330 LEU A CA 1
ATOM 841 C C . LEU A 1 118 ? -5.968 -0.980 27.955 1.00 13.37 330 LEU A C 1
ATOM 842 O O . LEU A 1 118 ? -4.949 -1.472 28.428 1.00 12.66 330 LEU A O 1
ATOM 847 N N . GLY A 1 119 ? -6.346 0.261 28.238 1.00 13.30 331 GLY A N 1
ATOM 848 C CA . GLY A 1 119 ? -5.518 1.092 29.098 1.00 13.23 331 GLY A CA 1
ATOM 849 C C . GLY A 1 119 ? -6.025 2.504 29.210 1.00 13.43 331 GLY A C 1
ATOM 850 O O . GLY A 1 119 ? -6.981 2.889 28.538 1.00 13.07 331 GLY A O 1
ATOM 851 N N . MET A 1 120 ? -5.375 3.271 30.078 1.00 13.77 332 MET A N 1
ATOM 852 C CA A MET A 1 120 ? -5.750 4.667 30.315 0.50 14.29 332 MET A CA 1
ATOM 853 C CA B MET A 1 120 ? -5.685 4.678 30.228 0.50 14.26 332 MET A CA 1
ATOM 854 C C . MET A 1 120 ? -4.557 5.424 30.906 1.00 13.96 332 MET A C 1
ATOM 855 O O . MET A 1 120 ? -3.779 4.855 31.658 1.00 13.53 332 MET A O 1
ATOM 864 N N . ALA A 1 121 ? -4.455 6.706 30.582 1.00 13.78 333 ALA A N 1
ATOM 865 C CA . ALA A 1 121 ? -3.436 7.565 31.154 1.00 14.21 333 ALA A CA 1
ATOM 866 C C . ALA A 1 121 ? -3.960 8.981 31.176 1.00 15.60 333 ALA A C 1
ATOM 867 O O . ALA A 1 121 ? -4.837 9.325 30.398 1.00 16.70 333 ALA A O 1
ATOM 869 N N . ASP A 1 122 ? -3.428 9.817 32.058 1.00 17.00 334 ASP A N 1
ATOM 870 C CA . ASP A 1 122 ? -3.722 11.233 31.915 1.00 18.18 334 ASP A CA 1
ATOM 871 C C . ASP A 1 122 ? -2.740 11.841 30.932 1.00 16.83 334 ASP A C 1
ATOM 872 O O . ASP A 1 122 ? -1.712 11.244 30.583 1.00 16.52 334 ASP A O 1
ATOM 877 N N . VAL A 1 123 ? -3.094 13.017 30.452 1.00 15.82 335 VAL A N 1
ATOM 878 C CA . VAL A 1 123 ? -2.513 13.543 29.249 1.00 14.77 335 VAL A CA 1
ATOM 879 C C . VAL A 1 123 ? -1.575 14.705 29.564 1.00 13.78 335 VAL A C 1
ATOM 880 O O . VAL A 1 123 ? -1.972 15.682 30.201 1.00 13.68 335 VAL A O 1
ATOM 884 N N . GLY A 1 124 ? -0.326 14.587 29.125 1.00 12.62 336 GLY A N 1
ATOM 885 C CA . GLY A 1 124 ? 0.653 15.667 29.245 1.00 12.50 336 GLY A CA 1
ATOM 886 C C . GLY A 1 124 ? 1.091 15.923 30.672 1.00 12.38 336 GLY A C 1
ATOM 887 O O . GLY A 1 124 ? 1.121 17.067 31.116 1.00 12.84 336 GLY A O 1
ATOM 888 N N . THR A 1 125 ? 1.451 14.857 31.380 1.00 12.03 337 THR A N 1
ATOM 889 C CA . THR A 1 125 ? 1.688 14.914 32.823 1.00 12.43 337 THR A CA 1
ATOM 890 C C . THR A 1 125 ? 3.062 14.393 33.253 1.00 11.99 337 THR A C 1
ATOM 891 O O . THR A 1 125 ? 3.291 14.206 34.449 1.00 11.90 337 THR A O 1
ATOM 895 N N . VAL A 1 126 ? 3.973 14.174 32.305 1.00 12.00 338 VAL A N 1
ATOM 896 C CA . VAL A 1 126 ? 5.162 13.363 32.577 1.00 11.84 338 VAL A CA 1
ATOM 897 C C . VAL A 1 126 ? 6.017 13.895 33.734 1.00 11.90 338 VAL A C 1
ATOM 898 O O . VAL A 1 126 ? 6.621 13.105 34.462 1.00 11.91 338 VAL A O 1
ATOM 902 N N . CYS A 1 127 ? 6.073 15.211 33.920 1.00 11.91 339 CYS A N 1
ATOM 903 C CA . CYS A 1 127 ? 6.883 15.774 35.005 1.00 12.19 339 CYS A CA 1
ATOM 904 C C . CYS A 1 127 ? 6.058 16.344 36.148 1.00 12.59 339 CYS A C 1
ATOM 905 O O . CYS A 1 127 ? 6.527 17.210 36.879 1.00 13.73 339 CYS A O 1
ATOM 908 N N . ASP A 1 128 ? 4.844 15.822 36.310 1.00 12.44 340 ASP A N 1
ATOM 909 C CA . ASP A 1 128 ? 4.004 16.093 37.466 1.00 12.82 340 ASP A CA 1
ATOM 910 C C . ASP A 1 128 ? 3.882 14.795 38.264 1.00 12.49 340 ASP A C 1
ATOM 911 O O . ASP A 1 128 ? 3.100 13.919 37.891 1.00 12.01 340 AS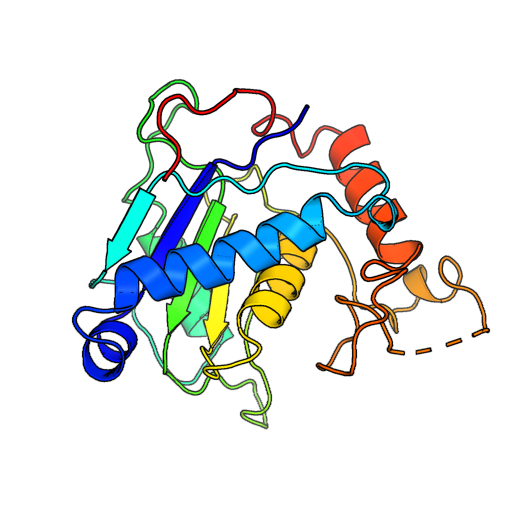P A O 1
ATOM 916 N N . PRO A 1 129 ? 4.644 14.662 39.366 1.00 11.97 341 PRO A N 1
ATOM 917 C CA . PRO A 1 129 ? 4.608 13.398 40.109 1.00 12.00 341 PRO A CA 1
ATOM 918 C C . PRO A 1 129 ? 3.239 12.999 40.672 1.00 12.11 341 PRO A C 1
ATOM 919 O O . PRO A 1 129 ? 3.022 11.829 40.974 1.00 12.26 341 PRO A O 1
ATOM 923 N N . ALA A 1 130 ? 2.328 13.959 40.809 1.00 12.18 342 ALA A N 1
ATOM 924 C CA . ALA A 1 130 ? 0.970 13.661 41.257 1.00 12.36 342 ALA A CA 1
ATOM 925 C C . ALA A 1 130 ? 0.092 13.068 40.160 1.00 12.48 342 ALA A C 1
ATOM 926 O O . ALA A 1 130 ? -0.965 12.520 40.464 1.00 13.27 342 ALA A O 1
ATOM 928 N N . ARG A 1 131 ? 0.514 13.186 38.900 1.00 12.17 343 ARG A N 1
ATOM 929 C CA . ARG A 1 131 ? -0.322 12.808 37.758 1.00 12.36 343 ARG A CA 1
ATOM 930 C C . ARG A 1 131 ? 0.361 11.953 36.686 1.00 11.77 343 ARG A C 1
ATOM 931 O O . ARG A 1 131 ? -0.291 11.548 35.729 1.00 12.13 343 ARG A O 1
ATOM 939 N N . SER A 1 132 ? 1.656 11.677 36.825 1.00 11.16 344 SER A N 1
ATOM 940 C CA . SER A 1 132 ? 2.394 10.992 35.763 1.00 10.80 344 SER A CA 1
ATOM 941 C C . SER A 1 132 ? 2.159 9.483 35.853 1.00 10.69 344 SER A C 1
ATOM 942 O O . SER A 1 132 ? 2.968 8.741 36.429 1.00 10.64 344 SER A O 1
ATOM 945 N N . CYS A 1 133 ? 1.038 9.045 35.278 1.00 10.98 345 CYS A N 1
ATOM 946 C CA . CYS A 1 133 ? 0.482 7.715 35.538 1.00 11.49 345 CYS A CA 1
ATOM 947 C C . CYS A 1 133 ? -0.186 7.119 34.317 1.00 10.96 345 CYS A C 1
ATOM 948 O O . CYS A 1 133 ? -0.806 7.828 33.536 1.00 11.23 345 CYS A O 1
ATOM 951 N N . ALA A 1 134 ? -0.073 5.801 34.189 1.00 10.72 346 ALA A N 1
ATOM 952 C CA . ALA A 1 134 ? -0.704 5.056 33.110 1.00 10.76 346 ALA A CA 1
ATOM 953 C C . ALA A 1 134 ? -1.024 3.657 33.597 1.00 10.75 346 ALA A C 1
ATOM 954 O O . ALA A 1 134 ? -0.320 3.124 34.455 1.00 10.68 346 ALA A O 1
ATOM 956 N N . ILE A 1 135 ? -2.097 3.078 33.059 1.00 10.66 347 ILE A N 1
ATOM 957 C CA . ILE A 1 135 ? -2.440 1.680 33.312 1.00 10.86 347 ILE A CA 1
ATOM 958 C C . ILE A 1 135 ? -2.612 0.939 31.988 1.00 10.92 347 ILE A C 1
ATOM 959 O O . ILE A 1 135 ? -3.032 1.520 30.983 1.00 10.78 347 ILE A O 1
ATOM 964 N N . VAL A 1 136 ? -2.261 -0.341 32.012 1.00 11.02 348 VAL A N 1
ATOM 965 C CA . VAL A 1 136 ? -2.294 -1.199 30.838 1.00 11.46 348 VAL A CA 1
ATOM 966 C C . VAL A 1 136 ? -2.893 -2.547 31.216 1.00 11.89 348 VAL A C 1
ATOM 967 O O . VAL A 1 136 ? -2.453 -3.190 32.166 1.00 12.05 348 VAL A O 1
ATOM 971 N N . GLU A 1 137 ? -3.893 -2.962 30.448 1.00 12.39 349 GLU A N 1
ATOM 972 C CA . GLU A 1 137 ? -4.409 -4.322 30.497 1.00 13.29 349 GLU A CA 1
ATOM 973 C C . GLU A 1 137 ? -3.461 -5.209 29.703 1.00 13.26 349 GLU A C 1
ATOM 974 O O . GLU A 1 137 ? -3.320 -5.032 28.495 1.00 13.43 349 GLU A O 1
ATOM 980 N N . ASP A 1 138 ? -2.799 -6.136 30.386 1.00 13.71 350 ASP A N 1
ATOM 981 C CA . ASP A 1 138 ? -1.850 -7.044 29.749 1.00 14.25 350 ASP A CA 1
ATOM 982 C C . ASP A 1 138 ? -2.567 -8.093 28.907 1.00 14.64 350 ASP A C 1
ATOM 983 O O . ASP A 1 138 ? -3.185 -9.006 29.452 1.00 15.94 350 ASP A O 1
ATOM 988 N N . ASP A 1 139 ? -2.470 -7.972 27.587 1.00 14.65 351 ASP A N 1
ATOM 989 C CA . ASP A 1 139 ? -3.116 -8.938 26.688 1.00 14.70 351 ASP A CA 1
ATOM 990 C C . ASP A 1 139 ? -2.229 -10.150 26.397 1.00 14.91 351 ASP A C 1
ATOM 991 O O . ASP A 1 139 ? -2.702 -11.138 25.833 1.00 15.02 351 ASP A O 1
ATOM 996 N N . GLY A 1 140 ? -0.951 -10.069 26.763 1.00 14.58 352 GLY A N 1
ATOM 997 C CA . GLY A 1 140 ? -0.018 -11.181 26.611 1.00 14.65 352 GLY A CA 1
ATOM 998 C C . GLY A 1 140 ? 0.859 -11.164 25.371 1.00 14.75 352 GLY A C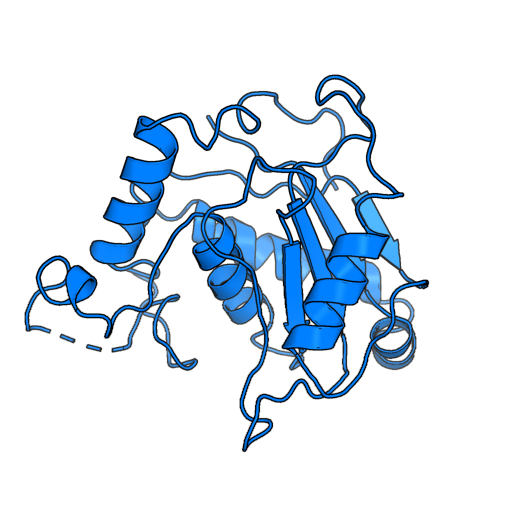 1
ATOM 999 O O . GLY A 1 140 ? 1.827 -11.922 25.296 1.00 15.09 352 GLY A O 1
ATOM 1000 N N . LEU A 1 141 ? 0.533 -10.311 24.402 1.00 14.66 353 LEU A N 1
ATOM 1001 C CA . LEU A 1 141 ? 1.256 -10.263 23.131 1.00 14.74 353 LEU A CA 1
ATOM 1002 C C . LEU A 1 141 ? 1.597 -8.846 22.664 1.00 14.38 353 LEU A C 1
ATOM 1003 O O . LEU A 1 141 ? 2.711 -8.598 22.197 1.00 14.86 353 LEU A O 1
ATOM 1008 N N . GLN A 1 142 ? 0.630 -7.937 22.761 1.00 14.08 354 GLN A N 1
ATOM 1009 C CA . GLN A 1 142 ? 0.787 -6.577 22.244 1.00 13.77 354 GLN A CA 1
ATOM 1010 C C . GLN A 1 142 ? 0.868 -5.524 23.352 1.00 12.87 354 GLN A C 1
ATOM 1011 O O . GLN A 1 142 ? 0.640 -4.340 23.100 1.00 12.67 354 GLN A O 1
ATOM 1017 N N . SER A 1 143 ? 1.222 -5.938 24.566 1.00 12.44 355 SER A N 1
ATOM 1018 C CA . SER A 1 143 ? 1.192 -5.031 25.709 1.00 12.10 355 SER A CA 1
ATOM 1019 C C . SER A 1 143 ? 2.177 -3.871 25.582 1.00 11.55 355 SER A C 1
ATOM 1020 O O . SER A 1 143 ? 1.929 -2.797 26.126 1.00 11.43 355 SER A O 1
ATOM 1023 N N . ALA A 1 144 ? 3.278 -4.071 24.862 1.00 11.32 356 ALA A N 1
ATOM 1024 C CA . ALA A 1 144 ? 4.232 -2.988 24.617 1.00 11.38 356 ALA A CA 1
ATOM 1025 C C . ALA A 1 144 ? 3.629 -1.868 23.759 1.00 11.50 356 ALA A C 1
ATOM 1026 O O . ALA A 1 144 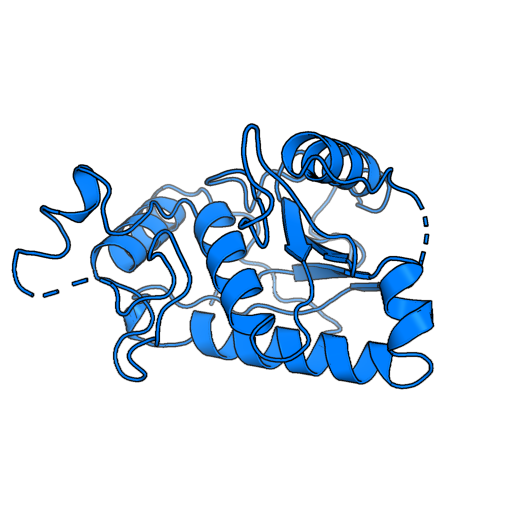? 3.965 -0.700 23.939 1.00 11.10 356 ALA A O 1
ATOM 1028 N N . PHE A 1 145 ? 2.741 -2.220 22.831 1.00 11.50 357 PHE A N 1
ATOM 1029 C CA . PHE A 1 145 ? 2.060 -1.220 22.013 1.00 11.65 357 PHE A CA 1
ATOM 1030 C C . PHE A 1 145 ? 1.075 -0.405 22.849 1.00 10.88 357 PHE A C 1
ATOM 1031 O O . PHE A 1 145 ? 1.031 0.815 22.736 1.00 10.87 357 PHE A O 1
ATOM 1039 N N . THR A 1 146 ? 0.301 -1.072 23.697 1.00 10.47 358 THR A N 1
ATOM 1040 C CA . THR A 1 146 ? -0.594 -0.350 24.603 1.00 10.39 358 THR A CA 1
ATOM 1041 C C . THR A 1 146 ? 0.210 0.544 25.553 1.00 10.10 358 THR A C 1
ATOM 1042 O O . THR A 1 146 ? -0.153 1.699 25.773 1.00 10.02 358 THR A O 1
ATOM 1046 N N . ALA A 1 147 ? 1.304 0.028 26.100 1.00 9.66 359 ALA A N 1
ATOM 1047 C CA . ALA A 1 147 ? 2.161 0.839 26.955 1.00 9.48 359 ALA A CA 1
ATOM 1048 C C . ALA A 1 147 ? 2.657 2.072 26.207 1.00 9.54 359 ALA A C 1
ATOM 1049 O O . ALA A 1 147 ? 2.652 3.173 26.752 1.00 9.51 359 ALA A O 1
ATOM 1051 N N . ALA A 1 148 ? 3.098 1.892 24.966 1.00 9.62 360 ALA A N 1
ATOM 1052 C CA . ALA A 1 148 ? 3.564 3.025 24.174 1.00 9.77 360 ALA A CA 1
ATOM 1053 C C . ALA A 1 148 ? 2.444 4.043 23.922 1.00 9.70 360 ALA A C 1
ATOM 1054 O O . ALA A 1 148 ? 2.682 5.248 23.955 1.00 9.93 360 ALA A O 1
ATOM 1056 N N . HIS A 1 149 ? 1.230 3.559 23.663 1.00 9.80 361 HIS A N 1
ATOM 1057 C CA . HIS A 1 149 ? 0.077 4.436 23.456 1.00 9.95 361 HIS A CA 1
ATOM 1058 C C . HIS A 1 149 ? -0.207 5.267 24.710 1.00 9.91 361 HIS A C 1
ATOM 1059 O O . HIS A 1 149 ? -0.392 6.486 24.642 1.00 9.93 361 HIS A O 1
ATOM 1066 N N . GLU A 1 150 ? -0.222 4.602 25.860 1.00 9.72 362 GLU A N 1
ATOM 1067 C CA . GLU A 1 150 ? -0.520 5.298 27.113 1.00 9.94 362 GLU A CA 1
ATOM 1068 C C . GLU A 1 150 ? 0.582 6.287 27.477 1.00 9.98 362 GLU A C 1
ATOM 1069 O O . GLU A 1 150 ? 0.305 7.412 27.896 1.00 9.94 362 GLU A O 1
ATOM 1075 N N . LEU A 1 151 ? 1.836 5.878 27.317 1.00 9.98 363 LEU A N 1
ATOM 1076 C CA . LEU A 1 151 ? 2.944 6.800 27.548 1.00 10.10 363 LEU A CA 1
ATOM 1077 C C . LEU A 1 151 ? 2.940 7.954 26.536 1.00 10.06 363 LEU A C 1
ATOM 1078 O O . LEU A 1 151 ? 3.318 9.076 26.877 1.00 10.01 363 LEU A O 1
ATOM 1083 N N . GLY A 1 152 ? 2.478 7.697 25.312 1.00 10.09 364 GLY A N 1
ATOM 1084 C CA . GLY A 1 152 ? 2.253 8.773 24.348 1.00 10.12 364 GLY A CA 1
ATOM 1085 C C . GLY A 1 152 ? 1.322 9.833 24.915 1.00 10.21 364 GLY A C 1
ATOM 1086 O O . GLY A 1 152 ? 1.618 11.031 24.852 1.00 10.19 364 GLY A O 1
ATOM 1087 N N . HIS A 1 153 ? 0.213 9.393 25.501 1.00 10.19 365 HIS A N 1
ATOM 1088 C CA . HIS A 1 153 ? -0.693 10.323 26.177 1.00 10.30 365 HIS A CA 1
ATOM 1089 C C . HIS A 1 153 ? 0.004 11.08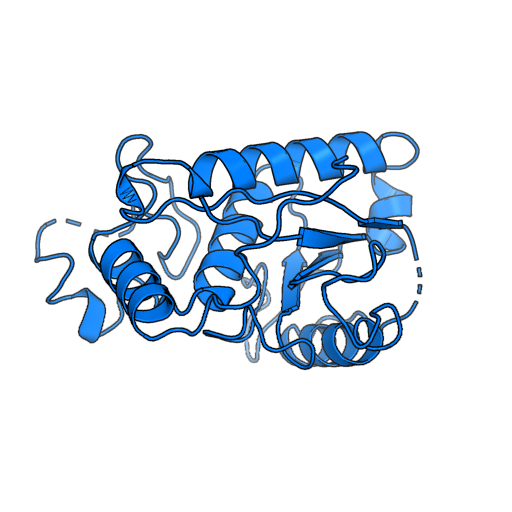6 27.306 1.00 10.39 365 HIS A C 1
ATOM 1090 O O . HIS A 1 153 ? -0.163 12.296 27.429 1.00 10.49 365 HIS A O 1
ATOM 1097 N N . VAL A 1 154 ? 0.789 10.385 28.120 1.00 10.29 366 VAL A N 1
ATOM 1098 C CA . VAL A 1 154 ? 1.539 11.028 29.205 1.00 10.54 366 VAL A CA 1
ATOM 1099 C C . VAL A 1 154 ? 2.441 12.145 28.645 1.00 10.65 366 VAL A C 1
ATOM 1100 O O . VAL A 1 154 ? 2.630 13.171 29.298 1.00 10.79 366 VAL A O 1
ATOM 1104 N N . PHE A 1 155 ? 2.967 11.943 27.432 1.00 11.21 367 PHE A N 1
ATOM 1105 C CA . PHE A 1 155 ? 3.767 12.948 26.702 1.00 11.67 367 PHE A CA 1
ATOM 1106 C C . PHE A 1 155 ? 2.949 13.959 25.867 1.00 11.95 367 PHE A C 1
ATOM 1107 O O . PHE A 1 155 ? 3.490 14.627 24.982 1.00 12.43 367 PHE A O 1
ATOM 1115 N N . ASN A 1 156 ? 1.657 14.065 26.170 1.00 12.04 368 ASN A N 1
ATOM 1116 C CA . ASN A 1 156 ? 0.747 15.070 25.600 1.00 12.54 368 ASN A CA 1
ATOM 1117 C C . ASN A 1 156 ? 0.224 14.766 24.202 1.00 12.56 368 ASN A C 1
ATOM 1118 O O . ASN A 1 156 ? -0.322 15.651 23.544 1.00 12.89 368 ASN A O 1
ATOM 1123 N N . MET A 1 157 ? 0.348 13.523 23.753 1.00 12.34 369 MET A N 1
ATOM 1124 C CA . MET A 1 157 ? -0.123 13.171 22.419 1.00 12.36 369 MET A CA 1
ATOM 1125 C C . MET A 1 157 ? -1.628 12.955 22.398 1.00 12.75 369 MET A C 1
ATOM 1126 O O . MET A 1 157 ? -2.203 12.397 23.334 1.00 13.17 369 MET A O 1
ATOM 1131 N N . LEU A 1 158 ? -2.246 13.415 21.314 1.00 13.69 370 LEU A N 1
ATOM 1132 C CA . LEU A 1 158 ? -3.656 13.170 21.040 1.00 14.42 370 LEU A CA 1
ATOM 1133 C C . LEU A 1 158 ? -3.804 11.946 20.152 1.00 14.04 370 LEU A C 1
ATOM 1134 O O . LEU A 1 158 ? -2.817 11.395 19.651 1.00 13.33 370 LEU A O 1
ATOM 1139 N N . HIS A 1 159 ? -5.048 11.539 19.932 1.00 14.07 371 HIS A N 1
ATOM 1140 C CA . HIS A 1 159 ? -5.335 10.496 18.957 1.00 14.44 371 HIS A CA 1
ATOM 1141 C C . HIS A 1 159 ? -5.203 11.019 17.543 1.00 14.67 371 HIS A C 1
ATOM 1142 O O . HIS A 1 159 ? -5.486 12.185 17.265 1.00 14.85 371 HIS A O 1
ATOM 1149 N N . ASP A 1 160 ? -4.802 10.133 16.640 1.00 15.01 372 ASP A N 1
ATOM 1150 C CA . ASP A 1 160 ? -4.530 10.526 15.263 1.00 15.59 372 ASP A CA 1
ATOM 1151 C C . ASP A 1 160 ? -5.770 10.877 14.444 1.00 16.56 372 ASP A C 1
ATOM 1152 O O . ASP A 1 160 ? -5.635 11.459 13.371 1.00 17.13 372 ASP A O 1
ATOM 1157 N N . ASN A 1 161 ? -6.956 10.523 14.939 1.00 17.90 373 ASN A N 1
ATOM 1158 C CA . ASN A 1 161 ? -8.213 10.931 14.300 1.00 19.08 373 ASN A CA 1
ATOM 1159 C C . ASN A 1 161 ? -8.846 12.175 14.930 1.00 20.12 373 ASN A C 1
ATOM 1160 O O . ASN A 1 161 ? -9.969 12.542 14.579 1.00 21.14 373 ASN A O 1
ATOM 1165 N N . SER A 1 162 ? -8.129 12.824 15.848 1.00 20.35 374 SER A N 1
ATOM 1166 C CA . SER A 1 162 ? -8.590 14.071 16.461 1.00 21.25 374 SER A CA 1
ATOM 1167 C C . SER A 1 162 ? -8.485 15.217 15.460 1.00 22.21 374 SER A C 1
ATOM 1168 O O . SER A 1 162 ? -7.783 15.104 14.459 1.00 22.33 374 SER A O 1
ATOM 1171 N N . LYS A 1 163 ? -9.162 16.327 15.749 1.00 23.82 375 LYS A N 1
ATOM 1172 C CA . LYS A 1 163 ? -9.204 17.461 14.819 1.00 24.94 375 LYS A CA 1
ATOM 1173 C C . LYS A 1 163 ? -7.812 18.062 14.568 1.00 24.12 375 LYS A C 1
ATOM 1174 O O . LYS A 1 163 ? -7.442 18.283 13.416 1.00 24.61 375 LYS A O 1
ATOM 1180 N N . PRO A 1 164 ? -7.030 18.314 15.639 1.00 23.68 376 PRO A N 1
ATOM 1181 C CA . PRO A 1 164 ? -5.678 18.855 15.421 1.00 23.07 376 PRO A CA 1
ATOM 1182 C C . PRO A 1 164 ? -4.739 17.939 14.625 1.00 22.31 376 PRO A C 1
ATOM 1183 O O . PRO A 1 164 ? -3.873 18.429 13.900 1.00 23.01 376 PRO A O 1
ATOM 1187 N N . CYS A 1 165 ? -4.907 16.626 14.755 1.00 20.75 377 CYS A N 1
ATOM 1188 C CA . CYS A 1 165 ? -4.043 15.684 14.046 1.00 19.90 377 CYS A CA 1
ATOM 1189 C C . CYS A 1 165 ? -4.354 15.575 12.553 1.00 21.11 377 CYS A C 1
ATOM 1190 O O . CYS A 1 165 ? -3.473 15.214 11.776 1.00 21.39 377 CYS A O 1
ATOM 1193 N N . ILE A 1 166 ? -5.586 15.893 12.155 1.00 22.86 378 ILE A N 1
ATOM 1194 C CA . ILE A 1 166 ? -5.979 15.817 10.740 1.00 23.35 378 ILE A CA 1
ATOM 1195 C C . ILE A 1 166 ? -5.083 16.710 9.879 1.00 22.69 378 ILE A C 1
ATOM 1196 O O . ILE A 1 166 ? -4.539 16.263 8.870 1.00 22.54 378 ILE A O 1
ATOM 1201 N N A SER A 1 167 ? -4.934 17.960 10.307 0.50 22.43 379 SER A N 1
ATOM 1202 N N B SER A 1 167 ? -4.924 17.971 10.272 0.50 22.28 379 SER A N 1
ATOM 1203 C CA A SER A 1 167 ? -4.142 18.953 9.590 0.50 22.09 379 SER A CA 1
ATOM 1204 C CA B SER A 1 167 ? -4.117 18.905 9.482 0.50 21.86 379 SER A CA 1
ATOM 1205 C C A SER A 1 167 ? -2.633 18.712 9.686 0.50 21.37 379 SER A C 1
ATOM 1206 C C B SER A 1 167 ? -2.607 18.755 9.702 0.50 21.20 379 SER A C 1
ATOM 1207 O O A SER A 1 167 ? -1.876 19.163 8.825 0.50 21.62 379 SER A O 1
ATOM 1208 O O B SER A 1 167 ? -1.818 19.324 8.945 0.50 21.33 379 SER A O 1
ATOM 1213 N N . LEU A 1 168 ? -2.201 18.012 10.733 1.00 20.27 380 LEU A N 1
ATOM 1214 C CA . LEU A 1 168 ? -0.781 17.676 10.917 1.00 19.37 380 LEU A CA 1
ATOM 1215 C C . LEU A 1 168 ? -0.408 16.384 10.187 1.00 19.17 380 LEU A C 1
ATOM 1216 O O . LEU A 1 168 ? 0.714 16.252 9.708 1.00 19.10 380 LEU A O 1
ATOM 1221 N N . ASN A 1 169 ? -1.348 15.444 10.095 1.00 19.31 381 ASN A N 1
ATOM 1222 C CA . ASN A 1 169 ? -1.093 14.154 9.443 1.00 19.74 381 ASN A CA 1
ATOM 1223 C C . ASN A 1 169 ? -1.379 14.157 7.947 1.00 20.78 381 ASN A C 1
ATOM 1224 O O . ASN A 1 169 ? -0.772 13.388 7.205 1.00 21.16 381 ASN A O 1
ATOM 1229 N N . GLY A 1 170 ? -2.301 15.011 7.513 1.00 22.04 382 GLY A N 1
ATOM 1230 C CA . GLY A 1 170 ? -2.691 15.073 6.110 1.00 23.55 382 GLY A CA 1
ATOM 1231 C C . GLY A 1 170 ? -3.732 14.021 5.766 1.00 25.07 382 GLY A C 1
ATOM 1232 O O . GLY A 1 170 ? -4.090 13.191 6.604 1.00 26.20 382 GLY A O 1
ATOM 1233 N N . PRO A 1 171 ? -4.216 14.039 4.516 1.00 26.97 383 PRO A N 1
ATOM 1234 C CA . PRO A 1 171 ? -5.336 13.209 4.080 1.00 28.08 383 PRO A CA 1
ATOM 1235 C C . PRO A 1 171 ? -4.979 11.739 3.841 1.00 28.98 383 PRO A C 1
ATOM 1236 O O . PRO A 1 171 ? -5.837 10.870 4.004 1.00 30.29 383 PRO A O 1
ATOM 1240 N N . LEU A 1 172 ? -3.734 11.468 3.455 1.00 29.40 384 LEU A N 1
ATOM 1241 C CA . LEU A 1 172 ? -3.296 10.106 3.157 1.00 29.53 384 LEU A CA 1
ATOM 1242 C C . LEU A 1 172 ? -2.852 9.397 4.432 1.00 30.08 384 LEU A C 1
ATOM 1243 O O . LEU A 1 172 ? -2.598 8.193 4.428 1.00 31.16 384 LEU A O 1
ATOM 1248 N N . SER A 1 175 ? -4.707 4.839 9.996 1.00 30.13 387 SER A N 1
ATOM 1249 C CA . SER A 1 175 ? -4.777 4.360 11.377 1.00 29.87 387 SER A CA 1
ATOM 1250 C C . SER A 1 175 ? -3.625 3.403 11.702 1.00 28.50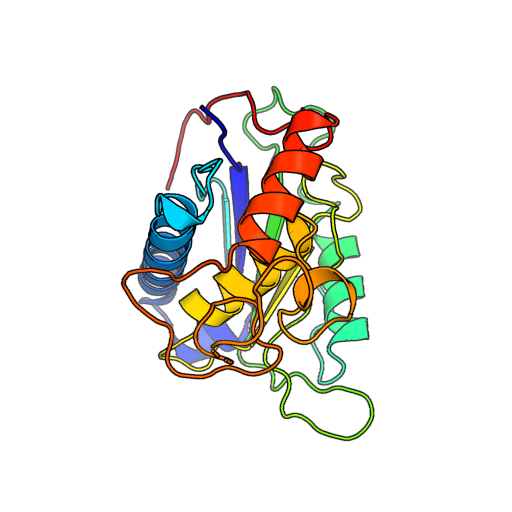 387 SER A C 1
ATOM 1251 O O . SER A 1 175 ? -3.791 2.444 12.459 1.00 29.25 387 SER A O 1
ATOM 1254 N N . ARG A 1 176 ? -2.451 3.711 11.158 1.00 26.31 388 ARG A N 1
ATOM 1255 C CA . ARG A 1 176 ? -1.296 2.816 11.189 1.00 24.59 388 ARG A CA 1
ATOM 1256 C C . ARG A 1 176 ? -0.218 3.262 12.181 1.00 21.16 388 ARG A C 1
ATOM 1257 O O . ARG A 1 176 ? 0.950 2.916 12.022 1.00 20.38 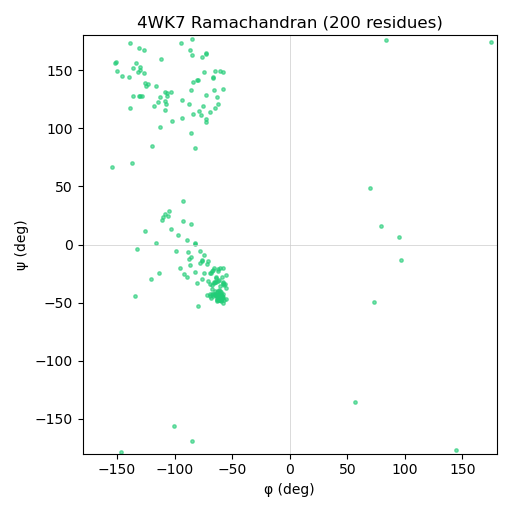388 ARG A O 1
ATOM 1265 N N . HIS A 1 177 ? -0.606 4.025 13.204 1.00 18.28 389 HIS A N 1
ATOM 1266 C CA . HIS A 1 177 ? 0.356 4.568 14.159 1.00 16.60 389 HIS A CA 1
ATOM 1267 C C . HIS A 1 177 ? -0.034 4.222 15.588 1.00 14.84 389 HIS A C 1
ATOM 1268 O O . HIS A 1 177 ? -1.154 3.787 15.852 1.00 14.04 389 HIS A O 1
ATOM 1275 N N . VAL A 1 178 ? 0.902 4.445 16.503 1.00 13.45 390 VAL A N 1
ATOM 1276 C CA . VAL A 1 178 ? 0.697 4.118 17.916 1.00 12.65 390 VAL A CA 1
ATOM 1277 C C . VAL A 1 178 ? -0.478 4.887 18.527 1.00 12.24 390 VAL A C 1
ATOM 1278 O O . VAL A 1 178 ? -1.206 4.337 19.345 1.00 11.93 390 VAL A O 1
ATOM 1282 N N . MET A 1 179 ? -0.677 6.135 18.104 1.00 11.86 391 MET A N 1
ATOM 1283 C CA . MET A 1 179 ? -1.739 6.962 18.674 1.00 11.98 391 MET A CA 1
ATOM 1284 C C . MET A 1 179 ? -3.056 6.896 17.897 1.00 12.53 391 MET A C 1
ATOM 1285 O O . MET A 1 179 ? -3.912 7.767 18.046 1.00 12.90 391 MET A O 1
ATOM 1290 N N . ALA A 1 180 ? -3.249 5.848 17.093 1.00 13.21 392 ALA A N 1
ATOM 1291 C CA . ALA A 1 180 ? -4.591 5.497 16.641 1.00 14.10 392 ALA A CA 1
ATOM 1292 C C . ALA A 1 180 ? -5.449 5.259 17.888 1.00 15.03 392 ALA A C 1
ATOM 1293 O O . ALA A 1 180 ? -4.932 4.835 18.916 1.00 14.75 392 ALA A O 1
ATOM 1295 N N . PRO A 1 181 ? -6.756 5.548 17.819 1.00 16.48 393 PRO A N 1
ATOM 1296 C CA . PRO A 1 181 ? -7.609 5.393 19.005 1.00 17.37 393 PRO A CA 1
ATOM 1297 C C . PRO A 1 181 ? -7.834 3.944 19.432 1.00 18.26 393 PRO A C 1
ATOM 1298 O O . PRO A 1 181 ? -8.120 3.681 20.603 1.00 18.98 393 PRO A O 1
ATOM 1302 N N . VAL A 1 182 ? -7.710 3.020 18.483 1.00 18.83 394 VAL A N 1
ATOM 1303 C CA . VAL A 1 182 ? -7.805 1.592 18.759 1.00 19.70 394 VAL A CA 1
ATOM 1304 C C . VAL A 1 182 ? -6.604 0.911 18.128 1.00 19.26 394 VAL A C 1
ATOM 1305 O O . VAL A 1 182 ? -6.083 1.377 17.116 1.00 18.87 394 VAL A O 1
ATOM 1309 N N . MET A 1 183 ? -6.161 -0.185 18.726 1.00 19.06 395 MET A N 1
ATOM 1310 C CA . MET A 1 183 ? -4.994 -0.888 18.216 1.00 19.53 395 MET A CA 1
ATOM 1311 C C . MET A 1 183 ? -5.240 -1.423 16.809 1.00 20.11 395 MET A C 1
ATOM 1312 O O . MET A 1 183 ? -6.232 -2.102 16.550 1.00 20.82 395 MET A O 1
ATOM 1317 N N . ALA A 1 184 ? -4.328 -1.084 15.908 1.00 20.61 396 ALA A N 1
ATOM 1318 C CA . ALA A 1 184 ? -4.296 -1.642 14.565 1.00 21.15 396 ALA A CA 1
ATOM 1319 C C . ALA A 1 184 ? -2.840 -1.919 14.243 1.00 21.38 396 ALA A C 1
ATOM 1320 O O . ALA A 1 184 ? -1.953 -1.554 15.016 1.00 21.03 396 ALA A O 1
ATOM 1322 N N . HIS A 1 185 ? -2.587 -2.560 13.109 1.00 21.94 397 HIS A N 1
ATOM 1323 C CA . HIS A 1 185 ? -1.218 -2.879 12.733 1.00 22.17 397 HIS A CA 1
ATOM 1324 C C . HIS A 1 185 ? -0.397 -1.603 12.544 1.00 21.69 397 H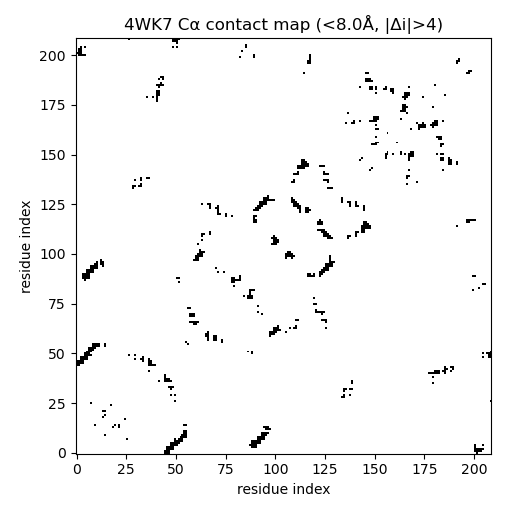IS A C 1
ATOM 1325 O O . HIS A 1 185 ? -0.733 -0.754 11.716 1.00 22.89 397 HIS A O 1
ATOM 1332 N N . VAL A 1 186 ? 0.672 -1.478 13.326 1.00 20.33 398 VAL A N 1
ATOM 1333 C CA . VAL A 1 186 ? 1.495 -0.274 13.345 1.00 19.96 398 VAL A CA 1
ATOM 1334 C C . VAL A 1 186 ? 2.556 -0.331 12.247 1.00 19.86 398 VAL A C 1
ATOM 1335 O O . VAL A 1 186 ? 3.234 -1.343 12.076 1.00 19.95 398 VAL A O 1
ATOM 1339 N N . ASP A 1 187 ? 2.686 0.770 11.512 1.00 19.41 399 ASP A N 1
ATOM 1340 C CA . ASP A 1 187 ? 3.695 0.915 10.461 1.00 19.43 399 ASP A CA 1
ATOM 1341 C C . ASP A 1 187 ? 5.095 0.892 11.078 1.00 19.01 399 ASP A C 1
ATOM 1342 O O . ASP A 1 187 ? 5.430 1.770 11.867 1.00 18.77 399 ASP A O 1
ATOM 1347 N N . PRO A 1 188 ? 5.930 -0.104 10.717 1.00 18.63 400 PRO A N 1
ATOM 1348 C CA . PRO A 1 188 ? 7.254 -0.155 11.346 1.00 18.42 400 PRO A CA 1
ATOM 1349 C C . PRO A 1 188 ? 8.187 1.006 10.977 1.00 17.99 400 PRO A C 1
ATOM 1350 O O . PRO A 1 188 ? 9.116 1.294 11.727 1.00 18.36 400 PRO A O 1
ATOM 1354 N N . GLU A 1 189 ? 7.941 1.667 9.845 1.00 17.60 401 GLU A N 1
ATOM 1355 C CA . GLU A 1 189 ? 8.734 2.839 9.447 1.00 17.64 401 GLU A CA 1
ATOM 1356 C C . GLU A 1 189 ? 8.223 4.144 10.046 1.00 18.30 401 GLU A C 1
ATOM 1357 O O . GLU A 1 189 ? 8.888 5.175 9.948 1.00 19.14 401 GLU A O 1
ATOM 1363 N N . GLU A 1 190 ? 7.041 4.111 10.642 1.00 18.75 402 GLU A N 1
ATOM 1364 C CA . GLU A 1 190 ? 6.438 5.324 11.172 1.00 18.83 402 GLU A CA 1
ATOM 1365 C C . GLU A 1 190 ? 5.476 4.980 12.308 1.00 17.87 402 GLU A C 1
ATOM 1366 O O . GLU A 1 190 ? 4.267 5.159 12.183 1.00 17.87 402 GLU A O 1
ATOM 1372 N N . PRO A 1 191 ? 6.019 4.473 13.430 1.00 17.05 403 PRO A N 1
ATOM 1373 C CA . PRO A 1 191 ? 5.162 4.181 14.577 1.00 16.34 403 PRO A CA 1
ATOM 1374 C C . PRO A 1 191 ? 4.466 5.431 15.117 1.00 15.40 403 PRO A C 1
ATOM 1375 O O . PRO A 1 191 ? 3.355 5.333 15.640 1.00 15.94 403 PRO A O 1
ATOM 1379 N N . TRP A 1 192 ? 5.115 6.587 14.984 1.00 14.12 404 TRP A N 1
ATOM 1380 C CA . TRP A 1 192 ? 4.536 7.859 15.416 1.00 13.44 404 TRP A CA 1
ATOM 1381 C C . TRP A 1 192 ? 4.153 8.698 14.211 1.00 13.75 404 TRP A C 1
ATOM 1382 O O . TRP A 1 192 ? 4.947 8.874 13.290 1.00 14.20 404 TRP A O 1
ATOM 1393 N N . SER A 1 193 ? 2.935 9.219 14.232 1.00 13.68 405 SER A N 1
ATOM 1394 C CA . SER A 1 193 ? 2.465 10.113 13.184 1.00 14.02 405 SER A CA 1
ATOM 1395 C C . SER A 1 193 ? 3.138 11.479 13.304 1.00 14.29 405 SER A C 1
ATOM 1396 O O . SER A 1 193 ? 3.715 11.802 14.345 1.00 14.38 405 SER A O 1
ATOM 1399 N N . PRO A 1 194 ? 3.054 12.304 12.246 1.00 14.66 406 PRO A N 1
ATOM 1400 C CA . PRO A 1 194 ? 3.550 13.667 12.389 1.00 14.61 406 PRO A CA 1
ATOM 1401 C C . PRO A 1 194 ? 2.858 14.442 13.515 1.00 14.00 406 PRO A C 1
ATOM 1402 O O . PRO A 1 194 ? 3.486 15.278 14.159 1.00 13.95 406 PRO A O 1
ATOM 1406 N N . CYS A 1 195 ? 1.586 14.151 13.764 1.00 13.68 407 CYS A N 1
ATOM 1407 C CA . CYS A 1 195 ? 0.868 14.784 14.864 1.00 13.63 407 CYS A CA 1
ATOM 1408 C C . CYS A 1 195 ? 1.501 14.422 16.212 1.00 13.15 407 CYS A C 1
ATOM 1409 O O . CYS A 1 195 ? 1.736 15.297 17.043 1.00 12.85 407 CYS A O 1
ATOM 1412 N N . SER A 1 196 ? 1.777 13.136 16.421 1.00 12.65 408 SER A N 1
ATOM 1413 C CA . SER A 1 196 ? 2.421 12.680 17.657 1.00 12.57 408 SER A CA 1
ATOM 1414 C C . SER A 1 196 ? 3.773 13.361 17.852 1.00 12.60 408 SER A C 1
ATOM 1415 O O . SER A 1 196 ? 4.079 13.857 18.938 1.00 12.50 408 SER A O 1
ATOM 1418 N N . ALA A 1 197 ? 4.572 13.397 16.788 1.00 12.91 409 ALA A N 1
ATOM 1419 C CA . ALA A 1 197 ? 5.890 14.024 16.833 1.00 13.25 409 ALA A CA 1
ATOM 1420 C C . ALA A 1 197 ? 5.795 15.500 17.194 1.00 13.63 409 ALA A C 1
ATOM 1421 O O . ALA A 1 197 ? 6.574 16.003 17.998 1.00 13.70 409 ALA A O 1
ATOM 1423 N N . ARG A 1 198 ? 4.831 16.192 16.592 1.00 13.77 410 ARG A N 1
ATOM 1424 C CA . ARG A 1 198 ? 4.633 17.612 16.868 1.00 14.14 410 ARG A CA 1
ATOM 1425 C C . ARG A 1 198 ? 4.256 17.844 18.327 1.00 13.60 410 ARG A C 1
ATOM 1426 O O . ARG A 1 198 ? 4.790 18.742 18.976 1.00 13.38 410 ARG A O 1
ATOM 1434 N N . PHE A 1 199 ? 3.342 17.032 18.846 1.00 13.46 411 PHE A N 1
ATOM 1435 C CA . PHE A 1 199 ? 2.850 17.250 20.203 1.00 13.39 411 PHE A CA 1
ATOM 1436 C C . PHE A 1 199 ? 3.902 16.967 21.272 1.00 13.15 411 PHE A C 1
ATOM 1437 O O . PHE A 1 199 ? 4.037 17.747 22.204 1.00 13.09 411 PHE A O 1
ATOM 1445 N N . ILE A 1 200 ? 4.674 15.892 21.133 1.00 12.99 412 ILE A N 1
ATOM 1446 C CA . ILE A 1 200 ? 5.752 15.649 22.100 1.00 13.18 412 ILE A CA 1
ATOM 1447 C C . ILE A 1 200 ? 6.842 16.717 21.978 1.00 13.63 412 ILE A C 1
ATOM 1448 O O . ILE A 1 200 ? 7.367 17.188 22.986 1.00 13.57 412 ILE A O 1
ATOM 1453 N N . THR A 1 201 ? 7.143 17.134 20.750 1.00 14.19 413 THR A N 1
ATOM 1454 C CA . THR A 1 201 ? 8.164 18.158 20.520 1.00 15.24 413 THR A CA 1
ATOM 1455 C C . THR A 1 201 ? 7.760 19.492 21.160 1.00 15.20 413 THR A C 1
ATOM 1456 O O . THR A 1 201 ? 8.554 20.104 21.876 1.00 15.36 413 THR A O 1
ATOM 1460 N N . ASP A 1 202 ? 6.527 19.933 20.923 1.00 15.11 414 ASP A N 1
ATOM 1461 C CA . ASP A 1 202 ? 6.028 21.156 21.558 1.00 15.40 414 ASP A CA 1
ATOM 1462 C C . ASP A 1 202 ? 6.078 21.045 23.078 1.00 14.96 414 ASP A C 1
ATOM 1463 O O . ASP A 1 202 ? 6.481 21.978 23.763 1.00 15.04 414 ASP A O 1
ATOM 1468 N N . PHE A 1 203 ? 5.643 19.898 23.589 1.00 14.52 415 PHE A N 1
ATOM 1469 C CA . PHE A 1 203 ? 5.582 19.631 25.023 1.00 14.38 415 PHE A CA 1
ATOM 1470 C C . PHE A 1 203 ? 6.961 19.808 25.660 1.00 14.22 415 PHE A C 1
ATOM 1471 O O . PHE A 1 203 ? 7.105 20.509 26.662 1.00 14.33 415 PHE A O 1
ATOM 1479 N N . LEU A 1 204 ? 7.975 19.213 25.041 1.00 14.53 416 LEU A N 1
ATOM 1480 C CA . LEU A 1 204 ? 9.350 19.333 25.524 1.00 15.28 416 LEU A CA 1
ATOM 1481 C C . LEU A 1 204 ? 9.930 20.729 25.288 1.00 15.95 416 LEU A C 1
ATOM 1482 O O . LEU A 1 204 ? 10.560 21.290 26.180 1.00 16.02 416 LEU A O 1
ATOM 1487 N N . ASP A 1 205 ? 9.703 21.294 24.101 1.00 16.75 417 ASP A N 1
ATOM 1488 C CA . ASP A 1 205 ? 10.133 22.666 23.795 1.00 17.90 417 ASP A CA 1
ATOM 1489 C C . ASP A 1 205 ? 9.560 23.683 24.785 1.00 17.82 417 ASP A C 1
ATOM 1490 O O . ASP A 1 205 ? 10.221 24.671 25.121 1.00 18.94 417 ASP A O 1
ATOM 1495 N N . ASN A 1 206 ? 8.334 23.441 25.248 1.00 17.91 418 ASN A N 1
ATOM 1496 C CA . ASN A 1 206 ? 7.650 24.340 26.179 1.00 18.20 418 ASN A CA 1
ATOM 1497 C C . ASN A 1 206 ? 8.047 24.148 27.647 1.00 17.81 418 ASN A C 1
ATOM 1498 O O . ASN A 1 206 ? 7.520 24.836 28.519 1.00 18.53 418 ASN A O 1
ATOM 1503 N N . GLY A 1 207 ? 8.954 23.207 27.910 1.00 16.98 419 GLY A N 1
ATOM 1504 C CA . GLY A 1 207 ? 9.536 23.024 29.239 1.00 16.31 419 GLY A CA 1
ATOM 1505 C C . GLY A 1 207 ? 8.862 21.984 30.116 1.00 15.98 419 GLY A C 1
ATOM 1506 O O . GLY A 1 207 ? 9.234 21.836 31.279 1.00 16.04 419 GLY A O 1
ATOM 1507 N N . TYR A 1 208 ? 7.904 21.234 29.572 1.00 15.54 420 TYR A N 1
ATOM 1508 C CA . TYR A 1 208 ? 7.154 20.259 30.373 1.00 15.48 420 TYR A CA 1
ATOM 1509 C C . TYR A 1 208 ? 7.924 18.959 30.628 1.00 14.62 420 TYR A C 1
ATOM 1510 O O . TYR A 1 208 ? 7.453 18.105 31.377 1.00 14.77 420 TYR A O 1
ATOM 1519 N N . GLY A 1 209 ? 9.096 18.813 30.012 1.00 13.84 421 GLY A N 1
ATOM 1520 C CA . GLY A 1 209 ? 9.980 17.668 30.255 1.00 13.60 421 GLY A CA 1
ATOM 1521 C C . GLY A 1 209 ? 11.195 18.002 31.110 1.00 13.22 421 GLY A C 1
ATOM 1522 O O . GLY A 1 209 ? 12.236 17.356 30.991 1.00 13.11 421 GLY A O 1
ATOM 1523 N N . HIS A 1 210 ? 11.056 18.998 31.984 1.00 13.42 422 HIS A N 1
ATOM 1524 C CA . HIS A 1 210 ? 12.162 19.483 32.821 1.00 13.76 422 HIS A CA 1
ATOM 1525 C C . HIS A 1 210 ? 12.714 18.438 33.797 1.00 13.54 422 HIS A C 1
ATOM 1526 O O . HIS A 1 210 ? 13.843 18.572 34.269 1.00 14.17 422 HIS A O 1
ATOM 1533 N N . CYS A 1 211 ? 11.923 17.409 34.102 1.00 12.66 423 CYS A N 1
ATOM 1534 C CA . CYS A 1 211 ? 12.356 16.314 34.976 1.00 12.38 423 CYS A CA 1
ATOM 1535 C C . CYS A 1 211 ? 13.032 15.161 34.222 1.00 12.22 423 CYS A C 1
ATOM 1536 O O . CYS A 1 211 ? 13.378 14.150 34.834 1.00 12.02 423 CYS A O 1
ATOM 1539 N N . LEU A 1 212 ? 13.222 15.305 32.910 1.00 12.20 424 LEU A N 1
ATOM 1540 C CA . LEU A 1 212 ? 13.754 14.221 32.086 1.00 12.33 424 LEU A CA 1
ATOM 1541 C C . LEU A 1 212 ? 15.222 14.421 31.720 1.00 12.70 424 LEU A C 1
ATOM 1542 O O . LEU A 1 212 ? 15.747 13.718 30.856 1.00 13.02 424 LEU A O 1
ATOM 1547 N N . LEU A 1 213 ? 15.893 15.360 32.383 1.00 13.57 425 LEU A N 1
ATOM 1548 C CA . LEU A 1 213 ? 17.255 15.723 32.002 1.00 14.77 425 LEU A CA 1
ATOM 1549 C C . LEU A 1 213 ? 18.334 14.992 32.801 1.00 14.66 425 LEU A C 1
ATOM 1550 O O . LEU A 1 213 ? 19.473 14.911 32.346 1.00 15.02 425 LEU A O 1
ATOM 1555 N N . ASP A 1 214 ? 17.991 14.465 33.977 1.00 14.88 426 ASP A N 1
ATOM 1556 C CA . ASP A 1 214 ? 18.960 13.713 34.785 1.00 15.34 426 ASP A CA 1
ATOM 1557 C C . ASP A 1 214 ? 19.042 12.247 34.346 1.00 16.31 426 ASP A C 1
ATOM 1558 O O . ASP A 1 214 ? 18.035 11.624 34.016 1.00 15.99 426 ASP A O 1
ATOM 1563 N N . LYS A 1 215 ? 20.259 11.707 34.323 1.00 18.39 427 LYS A N 1
ATOM 1564 C CA . LYS A 1 215 ? 20.497 10.350 33.837 1.00 20.05 427 LYS A CA 1
ATOM 1565 C C . LYS A 1 215 ? 20.469 9.372 35.013 1.00 20.36 427 LYS A C 1
ATOM 1566 O O . LYS A 1 215 ? 21.214 9.555 35.976 1.00 21.28 427 LYS A O 1
ATOM 1572 N N . PRO A 1 216 ? 19.608 8.337 34.952 1.00 20.29 428 PRO A N 1
ATOM 1573 C CA . PRO A 1 216 ? 19.491 7.406 36.082 1.00 20.92 428 PRO A CA 1
ATOM 1574 C C . PRO A 1 216 ? 20.749 6.572 36.299 1.00 22.13 428 PRO A C 1
ATOM 1575 O O . PRO A 1 216 ? 21.400 6.174 35.335 1.00 22.88 428 PRO A O 1
ATOM 1579 N N . GLU A 1 217 ? 21.054 6.302 37.566 1.00 23.62 429 GLU A N 1
ATOM 1580 C CA . GLU A 1 217 ? 22.299 5.639 37.957 1.00 24.32 429 GLU A CA 1
ATOM 1581 C C . GLU A 1 217 ? 22.266 4.121 37.779 1.00 24.25 429 GLU A C 1
ATOM 1582 O O . GLU A 1 217 ? 23.291 3.508 37.467 1.00 25.71 429 GLU A O 1
ATOM 1584 N N . ALA A 1 218 ? 21.093 3.523 37.981 1.00 23.41 430 ALA A N 1
ATOM 1585 C CA . ALA A 1 218 ? 20.964 2.070 38.062 1.00 22.67 430 ALA A CA 1
ATOM 1586 C C . ALA A 1 218 ? 19.752 1.551 37.286 1.00 22.25 430 ALA A C 1
ATOM 1587 O O . ALA A 1 218 ? 18.779 1.083 37.884 1.00 22.04 430 ALA A O 1
ATOM 1589 N N . PRO A 1 219 ? 19.811 1.608 35.945 1.00 22.25 431 PRO A N 1
ATOM 1590 C CA . PRO A 1 219 ? 18.713 1.061 35.151 1.00 22.44 431 PRO A CA 1
ATOM 1591 C C . PRO A 1 219 ? 18.560 -0.448 35.315 1.00 22.64 431 PRO A C 1
ATOM 1592 O O . PRO A 1 219 ? 19.546 -1.151 35.562 1.00 22.50 431 PRO A O 1
ATOM 1596 N N . LEU A 1 220 ? 17.327 -0.926 35.184 1.00 23.33 432 LEU A N 1
ATOM 1597 C CA . LEU A 1 220 ? 17.031 -2.355 35.144 1.00 24.74 432 LEU A CA 1
ATOM 1598 C C . LEU A 1 220 ? 16.810 -2.759 33.691 1.00 25.62 432 LEU A C 1
ATOM 1599 O O . LEU A 1 220 ? 16.145 -2.049 32.937 1.00 26.58 432 LEU A O 1
#

Foldseek 3Di:
DFEFAEEEEEEPQLCVPCPPCSVVVSVVLQVLLQVVQQACLLVDRHGYFHQHYYYYAFDDAQEQVRRFLRRLQGVLVQADPDLVPLSHGQAYEYEYLHQHPYDPGSLDFKAAAACCRRPSSGRYMYGNCPPPCRSLVVNQRVLRNLHAAACPDPQNPVQQDDPQQESRHVHDDPHDPNNNDGSRSSVSSVVSVVVPSSVSGPDDRDDTD

CATH classification: 3.40.390.10

Radius of gyration: 16.03 Å; Cα contacts (8 Å, |Δi|>4): 457; chains: 1; bounding box: 43×41×45 Å